Protein 6Y6H (pdb70)

InterPro domains:
  IPR000719 Protein kinase domain [PF00069] (36-293)
  IPR000719 Protein kinase domain [PS50011] (33-293)
  IPR000719 Protein kinase domain [SM00220] (33-293)
  IPR008271 Serine/threonine-protein kinase, active site [PS00108] (154-166)
  IPR011009 Protein kinase-like domain superfamily [SSF56112] (28-321)
  IPR017441 Protein kinase, ATP binding site [PS00107] (39-62)
  IPR042763 Serine/threonine-protein kinase 17B, catalytic domain [cd14198] (24-293)

Foldseek 3Di:
DDDDFAEPVVVVVFKDWDPDDQPDDDQWDWTWIAGPVPRDIWIKTWHFCADPNDRCVVLVVVLVVLLVLCQVPPQAWHFDGWYDDPTTIITTIHDQPAAFCLVLLAPVNLVVADLLNLLQQLLSVLSSLVSCVVVQKAQLQLARNQWGHSHVVPTHHIHGHDSSPIDGFFAWLDPSNLPHDLLLFALCSVVRHGDDSLSVLLNSLQSLLSNQQSDGFQDDPDSVSSNVCRNVVVGDPDCVSCVPPDVLSVVLSVLSSDNDSVSRDHSVVSSVRPSSDDDPPVDDDDDPDHPD

GO terms:
  GO:0005654 nucleoplasm (C, IDA)
  GO:0004674 protein serine/threonine kinase activity (F, IDA)
  GO:0005524 ATP binding (F, IDA)
  GO:0035556 intracellular signal transduction (P, IDA)
  GO:0005634 nucleus (C, IDA)
  GO:0006468 protein phosphorylation (P, IDA)
  GO:2000271 positive regulation of fibroblast apoptotic process (P, IMP)

Organism: Homo sapiens (NCBI:txid9606)

Radius of gyration: 20.38 Å; Cα contacts (8 Å, |Δi|>4): 519; chains: 1; bounding box: 45×52×71 Å

Nearest PDB structures (foldseek):
  7q7e-assembly1_A  TM=9.957E-01  e=4.389E-49  Homo sapiens
  5auw-assembly1_A  TM=8.995E-01  e=6.800E-28  Homo sapiens
  3kk8-assembly1_A  TM=8.230E-01  e=4.158E-23  Caenorhabditis elegans
  3kk9-assembly1_A  TM=8.248E-01  e=2.304E-22  Caenorhabditis elegans
  3kl8-assembly1_A  TM=8.451E-01  e=3.917E-20  Caenorhabditis elegans

Structure (mmCIF, N/CA/C/O backbone):
data_6Y6H
#
_entry.id   6Y6H
#
_cell.length_a   83.599
_cell.length_b   83.599
_cell.length_c   114.609
_cell.angle_alpha   90.000
_cell.angle_beta   90.000
_cell.angle_gamma   90.000
#
_symmetry.space_group_name_H-M   'P 41 2 2'
#
loop_
_entity.id
_entity.type
_entity.pdbx_description
1 polymer 'Serine/threonine-protein kinase 17B'
2 non-polymer '2-[6-(1-benzothiophen-2-yl)thieno[3,2-d]pyrimidin-4-yl]sulfanylethanoic acid'
3 non-polymer 1,2-ETHANEDIOL
4 water water
#
loop_
_atom_site.group_PDB
_atom_site.id
_atom_site.type_symbol
_atom_site.label_atom_id
_atom_site.label_alt_id
_atom_site.label_comp_id
_atom_site.label_asym_id
_atom_site.label_entity_id
_atom_site.label_seq_id
_atom_site.pdbx_PDB_ins_code
_atom_site.Cartn_x
_atom_site.Cartn_y
_atom_site.Cartn_z
_atom_site.occupancy
_atom_site.B_iso_or_equiv
_atom_site.auth_seq_id
_atom_site.auth_comp_id
_atom_site.auth_asym_id
_atom_site.auth_atom_id
_atom_site.pdbx_PDB_model_num
ATOM 1 N N . GLU A 1 16 ? 39.646 -5.258 14.784 1.00 54.62 18 GLU A N 1
ATOM 2 C CA . GLU A 1 16 ? 39.767 -4.722 13.367 1.00 52.40 18 GLU A CA 1
ATOM 3 C C . GLU A 1 16 ? 39.661 -5.901 12.360 1.00 44.51 18 GLU A C 1
ATOM 4 O O . GLU A 1 16 ? 40.436 -6.845 12.469 1.00 45.42 18 GLU A O 1
ATOM 10 N N . ASN A 1 17 ? 38.740 -5.821 11.401 1.00 39.56 19 ASN A N 1
ATOM 11 C CA . ASN A 1 17 ? 38.693 -6.715 10.215 1.00 36.38 19 ASN A CA 1
ATOM 12 C C . ASN A 1 17 ? 39.727 -6.245 9.171 1.00 31.10 19 ASN A C 1
ATOM 13 O O . ASN A 1 17 ? 39.886 -5.033 8.998 1.00 30.44 19 ASN A O 1
ATOM 18 N N . LEU A 1 18 ? 40.340 -7.177 8.461 1.00 29.28 20 LEU A N 1
ATOM 19 C CA . LEU A 1 18 ? 41.285 -6.888 7.347 1.00 28.07 20 LEU A CA 1
ATOM 20 C C . LEU A 1 18 ? 40.487 -6.666 6.030 1.00 28.52 20 LEU A C 1
ATOM 21 O O . LEU A 1 18 ? 39.476 -7.337 5.809 1.00 27.25 20 LEU A O 1
ATOM 26 N N . TYR A 1 19 ? 40.914 -5.699 5.230 1.00 26.04 21 TYR A N 1
ATOM 27 C CA . TYR A 1 19 ? 40.283 -5.300 3.961 1.00 26.12 21 TYR A CA 1
ATOM 28 C C . TYR A 1 19 ? 41.013 -5.973 2.787 1.00 27.71 21 TYR A C 1
ATOM 29 O O . TYR A 1 19 ? 40.350 -6.449 1.846 1.00 25.22 21 TYR A O 1
ATOM 38 N N . PHE A 1 20 ? 42.349 -5.898 2.767 1.00 25.70 22 PHE A N 1
ATOM 39 C CA . PHE A 1 20 ? 43.142 -6.294 1.576 1.00 25.36 22 PHE A CA 1
ATOM 40 C C . PHE A 1 20 ? 43.424 -7.793 1.588 1.00 26.22 22 PHE A C 1
ATOM 41 O O . PHE A 1 20 ? 43.088 -8.465 2.562 1.00 24.53 22 PHE A O 1
ATOM 49 N N . GLN A 1 21 ? 44.010 -8.295 0.505 1.00 28.12 23 GLN A N 1
ATOM 50 C CA . GLN A 1 21 ? 44.295 -9.742 0.324 1.00 30.44 23 GLN A CA 1
ATOM 51 C C . GLN A 1 21 ? 45.093 -10.256 1.516 1.00 27.93 23 GLN A C 1
ATOM 52 O O . GLN A 1 21 ? 45.989 -9.531 2.010 1.00 25.65 23 GLN A O 1
ATOM 58 N N . SER A 1 22 ? 44.844 -11.491 1.903 1.00 26.16 24 SER A N 1
ATOM 59 C CA . SER A 1 22 ? 45.427 -12.135 3.106 1.00 28.17 24 SER A CA 1
ATOM 60 C C . SER A 1 22 ? 46.935 -12.323 2.970 1.00 27.03 24 SER A C 1
ATOM 61 O O . SER A 1 22 ? 47.441 -12.569 1.826 1.00 26.99 24 SER A O 1
ATOM 64 N N . MET A 1 23 ? 47.586 -12.436 4.118 1.00 26.84 25 MET A N 1
ATOM 65 C CA . MET A 1 23 ? 49.025 -12.727 4.256 1.00 29.21 25 MET A CA 1
ATOM 66 C C . MET A 1 23 ? 49.310 -14.127 3.721 1.00 28.96 25 MET A C 1
ATOM 67 O O . MET A 1 23 ? 50.363 -14.315 3.074 1.00 29.14 25 MET A O 1
ATOM 72 N N . GLU A 1 24 ? 48.382 -15.061 3.901 1.00 29.68 26 GLU A N 1
ATOM 73 C CA A GLU A 1 24 ? 48.511 -16.442 3.375 0.50 30.33 26 GLU A CA 1
ATOM 74 C CA B GLU A 1 24 ? 48.527 -16.449 3.358 0.50 31.11 26 GLU A CA 1
ATOM 75 C C . GLU A 1 24 ? 48.661 -16.377 1.837 1.00 29.71 26 GLU A C 1
ATOM 76 O O . GLU A 1 24 ? 49.482 -17.127 1.291 1.00 27.76 26 GLU A O 1
ATOM 87 N N . ASN A 1 25 ? 47.894 -15.502 1.175 1.00 28.10 27 ASN A N 1
ATOM 88 C CA . ASN A 1 25 ? 47.999 -15.322 -0.299 1.00 28.08 27 ASN A CA 1
ATOM 89 C C . ASN A 1 25 ? 49.354 -14.683 -0.624 1.00 26.54 27 ASN A C 1
ATOM 90 O O . ASN A 1 25 ? 50.064 -15.185 -1.583 1.00 27.44 27 ASN A O 1
ATOM 95 N N . PHE A 1 26 ? 49.779 -13.676 0.145 1.00 26.37 28 PHE A N 1
ATOM 96 C CA . PHE A 1 26 ? 51.096 -13.030 -0.076 1.00 26.30 28 PHE A CA 1
ATOM 97 C C . PHE A 1 26 ? 52.181 -14.124 -0.162 1.00 25.56 28 PHE A C 1
ATOM 98 O O . PHE A 1 26 ? 52.906 -14.196 -1.163 1.00 24.40 28 PHE A O 1
ATOM 106 N N . ASN A 1 27 ? 52.253 -14.969 0.850 1.00 26.82 29 ASN A N 1
ATOM 107 C CA . ASN A 1 27 ? 53.321 -15.978 1.010 1.00 28.52 29 ASN A CA 1
ATOM 108 C C . ASN A 1 27 ? 53.133 -17.120 -0.017 1.00 30.93 29 ASN A C 1
ATOM 109 O O . ASN A 1 27 ? 54.158 -17.732 -0.414 1.00 30.78 29 ASN A O 1
ATOM 114 N N . ASN A 1 28 ? 51.919 -17.334 -0.532 1.00 32.82 30 ASN A N 1
ATOM 115 C CA . ASN A 1 28 ? 51.690 -18.339 -1.610 1.00 34.20 30 ASN A CA 1
ATOM 116 C C . ASN A 1 28 ? 52.255 -17.820 -2.942 1.00 33.24 30 ASN A C 1
ATOM 117 O O . ASN A 1 28 ? 52.776 -18.650 -3.722 1.00 33.19 30 ASN A O 1
ATOM 122 N N . PHE A 1 29 ? 52.194 -16.507 -3.186 1.00 29.68 31 PHE A N 1
ATOM 123 C CA . PHE A 1 29 ? 52.401 -15.898 -4.517 1.00 29.75 31 PHE A CA 1
ATOM 124 C C . PHE A 1 29 ? 53.800 -15.289 -4.647 1.00 28.81 31 PHE A C 1
ATOM 125 O O . PHE A 1 29 ? 54.272 -15.141 -5.772 1.00 26.70 31 PHE A O 1
ATOM 133 N N . TYR A 1 30 ? 54.414 -14.899 -3.539 1.00 26.11 32 TYR A N 1
ATOM 134 C CA . TYR A 1 30 ? 55.687 -14.145 -3.535 1.00 25.70 32 TYR A CA 1
ATOM 135 C C . TYR A 1 30 ? 56.667 -14.794 -2.565 1.00 25.97 32 TYR A C 1
ATOM 136 O O . TYR A 1 30 ? 56.249 -15.376 -1.544 1.00 27.83 32 TYR A O 1
ATOM 145 N N . ILE A 1 31 ? 57.952 -14.642 -2.852 1.00 27.12 33 ILE A N 1
ATOM 146 C CA . ILE A 1 31 ? 59.040 -14.911 -1.877 1.00 26.98 33 ILE A CA 1
ATOM 147 C C . ILE A 1 31 ? 59.865 -13.629 -1.724 1.00 25.67 33 ILE A C 1
ATOM 148 O O . ILE A 1 31 ? 60.279 -13.046 -2.744 1.00 24.67 33 ILE A O 1
ATOM 153 N N . LEU A 1 32 ? 60.079 -13.207 -0.494 1.00 23.76 34 LEU A N 1
ATOM 154 C CA . LEU A 1 32 ? 61.013 -12.116 -0.169 1.00 24.81 34 LEU A CA 1
ATOM 155 C C . LEU A 1 32 ? 62.425 -12.587 -0.461 1.00 25.65 34 LEU A C 1
ATOM 156 O O . LEU A 1 32 ? 62.717 -13.773 -0.227 1.00 27.15 34 LEU A O 1
ATOM 161 N N . THR A 1 33 ? 63.275 -11.681 -0.913 1.00 25.95 35 THR A N 1
ATOM 162 C CA . THR A 1 33 ? 64.704 -11.924 -1.099 1.00 26.54 35 THR A CA 1
ATOM 163 C C . THR A 1 33 ? 65.461 -11.294 0.051 1.00 27.65 35 THR A C 1
ATOM 164 O O . THR A 1 33 ? 64.891 -10.505 0.774 1.00 25.45 35 THR A O 1
ATOM 168 N N . SER A 1 34 ? 66.728 -11.626 0.166 1.00 30.34 36 SER A N 1
ATOM 169 C CA . SER A 1 34 ? 67.660 -11.110 1.183 1.00 32.81 36 SER A CA 1
ATOM 170 C C . SER A 1 34 ? 68.054 -9.639 0.921 1.00 33.31 36 SER A C 1
ATOM 171 O O . SER A 1 34 ? 68.782 -9.098 1.729 1.00 34.58 36 SER A O 1
ATOM 174 N N A LYS A 1 35 ? 67.502 -9.005 -0.115 0.60 32.77 37 LYS A N 1
ATOM 175 N N B LYS A 1 35 ? 67.731 -9.081 -0.254 0.40 31.90 37 LYS A N 1
ATOM 176 C CA A LYS A 1 35 ? 67.760 -7.574 -0.414 0.60 33.10 37 LYS A CA 1
ATOM 177 C CA B LYS A 1 35 ? 68.428 -7.878 -0.807 0.40 30.73 37 LYS A CA 1
ATOM 178 C C A LYS A 1 35 ? 66.693 -6.734 0.311 0.60 31.94 37 LYS A C 1
ATOM 179 C C B LYS A 1 35 ? 68.134 -6.654 0.077 0.40 29.65 37 LYS A C 1
ATOM 180 O O A LYS A 1 35 ? 65.490 -6.785 -0.105 0.60 31.83 37 LYS A O 1
ATOM 181 O O B LYS A 1 35 ? 66.963 -6.457 0.469 0.40 27.15 37 LYS A O 1
ATOM 192 N N A GLU A 1 36 ? 67.076 -6.152 1.453 0.60 31.05 38 GLU A N 1
ATOM 193 N N B GLU A 1 36 ? 69.153 -5.834 0.336 0.40 29.70 38 GLU A N 1
ATOM 194 C CA A GLU A 1 36 ? 66.306 -5.096 2.162 0.60 31.96 38 GLU A CA 1
ATOM 195 C CA B GLU A 1 36 ? 69.060 -4.674 1.257 0.40 30.07 38 GLU A CA 1
ATOM 196 C C A GLU A 1 36 ? 66.595 -3.772 1.461 0.60 30.27 38 GLU A C 1
ATOM 197 C C B GLU A 1 36 ? 68.871 -3.397 0.430 0.40 30.26 38 GLU A C 1
ATOM 198 O O A GLU A 1 36 ? 67.790 -3.471 1.227 0.60 29.82 38 GLU A O 1
ATOM 199 O O B GLU A 1 36 ? 69.739 -3.083 -0.419 0.40 30.24 38 GLU A O 1
ATOM 210 N N A LEU A 1 37 ? 65.566 -3.140 0.948 0.60 28.12 39 LEU A N 1
ATOM 211 N N B LEU A 1 37 ? 67.719 -2.754 0.612 0.40 29.90 39 LEU A N 1
ATOM 212 C CA A LEU A 1 37 ? 65.691 -1.959 0.060 0.60 27.92 39 LEU A CA 1
ATOM 213 C CA B LEU A 1 37 ? 67.244 -1.624 -0.222 0.40 29.95 39 LEU A CA 1
ATOM 214 C C A LEU A 1 37 ? 65.664 -0.666 0.884 0.60 29.27 39 LEU A C 1
ATOM 215 C C B LEU A 1 37 ? 67.581 -0.286 0.451 0.40 29.88 39 LEU A C 1
ATOM 216 O O A LEU A 1 37 ? 66.301 0.326 0.436 0.60 31.36 39 LEU A O 1
ATOM 217 O O B LEU A 1 37 ? 67.530 0.725 -0.243 0.40 30.26 39 LEU A O 1
ATOM 226 N N A GLY A 1 38 ? 64.975 -0.659 2.029 0.60 27.57 40 GLY A N 1
ATOM 227 N N B GLY A 1 38 ? 67.921 -0.296 1.743 0.40 29.28 40 GLY A N 1
ATOM 228 C CA A GLY A 1 38 ? 64.720 0.571 2.806 0.60 28.07 40 GLY A CA 1
ATOM 229 C CA B GLY A 1 38 ? 68.453 0.876 2.469 0.40 30.89 40 GLY A CA 1
ATOM 230 C C A GLY A 1 38 ? 64.072 0.273 4.149 0.60 27.91 40 GLY A C 1
ATOM 231 C C B GLY A 1 38 ? 67.397 1.954 2.716 0.40 31.39 40 GLY A C 1
ATOM 232 O O A GLY A 1 38 ? 63.384 -0.736 4.273 0.60 24.33 40 GLY A O 1
ATOM 233 O O B GLY A 1 38 ? 67.772 3.132 2.805 0.40 33.48 40 GLY A O 1
ATOM 234 N N A ARG A 1 39 ? 64.326 1.113 5.137 0.60 29.53 41 ARG A N 1
ATOM 235 N N B ARG A 1 39 ? 66.127 1.573 2.867 0.40 31.54 41 ARG A N 1
ATOM 236 C CA A ARG A 1 39 ? 63.740 0.974 6.494 0.60 30.53 41 ARG A CA 1
ATOM 237 C CA B ARG A 1 39 ? 65.024 2.506 3.237 0.40 31.83 41 ARG A CA 1
ATOM 238 C C A ARG A 1 39 ? 63.593 2.361 7.100 0.60 31.19 41 ARG A C 1
ATOM 239 C C B ARG A 1 39 ? 64.831 2.486 4.767 0.40 34.15 41 ARG A C 1
ATOM 240 O O A ARG A 1 39 ? 64.609 3.042 7.189 0.60 32.13 41 ARG A O 1
ATOM 241 O O B ARG A 1 39 ? 65.618 1.804 5.457 0.40 34.67 41 ARG A O 1
ATOM 256 N N A GLY A 1 40 ? 62.356 2.769 7.420 0.60 31.87 42 GLY A N 1
ATOM 257 N N B GLY A 1 40 ? 63.828 3.208 5.274 0.40 35.21 42 GLY A N 1
ATOM 258 C CA A GLY A 1 40 ? 62.045 3.938 8.277 0.60 32.00 42 GLY A CA 1
ATOM 259 C CA B GLY A 1 40 ? 63.639 3.477 6.721 0.40 38.71 42 GLY A CA 1
ATOM 260 C C A GLY A 1 40 ? 61.446 3.485 9.581 0.60 33.21 42 GLY A C 1
ATOM 261 C C B GLY A 1 40 ? 63.331 2.216 7.532 0.40 40.74 42 GLY A C 1
ATOM 262 O O A GLY A 1 40 ? 61.383 2.279 9.795 0.60 31.66 42 GLY A O 1
ATOM 263 O O B GLY A 1 40 ? 63.293 1.123 6.927 0.40 41.84 42 GLY A O 1
ATOM 264 N N A LYS A 1 41 ? 60.960 4.410 10.405 0.60 39.06 43 LYS A N 1
ATOM 265 N N B LYS A 1 41 ? 63.078 2.376 8.850 0.40 42.41 43 LYS A N 1
ATOM 266 C CA A LYS A 1 41 ? 60.417 4.099 11.758 0.60 40.92 43 LYS A CA 1
ATOM 267 C CA B LYS A 1 41 ? 62.955 1.271 9.860 0.40 43.53 43 LYS A CA 1
ATOM 268 C C A LYS A 1 41 ? 59.161 3.195 11.646 0.60 41.35 43 LYS A C 1
ATOM 269 C C B LYS A 1 41 ? 61.473 0.932 10.125 0.40 42.32 43 LYS A C 1
ATOM 270 O O A LYS A 1 41 ? 58.977 2.315 12.560 0.60 43.91 43 LYS A O 1
ATOM 271 O O B LYS A 1 41 ? 61.181 -0.177 10.677 0.40 35.09 43 LYS A O 1
ATOM 282 N N A PHE A 1 42 ? 58.317 3.378 10.611 0.60 36.46 44 PHE A N 1
ATOM 283 N N B PHE A 1 42 ? 60.579 1.872 9.829 0.40 42.45 44 PHE A N 1
ATOM 284 C CA A PHE A 1 42 ? 56.960 2.754 10.517 0.60 33.77 44 PHE A CA 1
ATOM 285 C CA B PHE A 1 42 ? 59.186 1.880 10.333 0.40 44.71 44 PHE A CA 1
ATOM 286 C C A PHE A 1 42 ? 56.748 2.099 9.137 0.60 31.57 44 PHE A C 1
ATOM 287 C C B PHE A 1 42 ? 58.220 1.633 9.171 0.40 41.83 44 PHE A C 1
ATOM 288 O O A PHE A 1 42 ? 55.588 1.743 8.785 0.60 25.24 44 PHE A O 1
ATOM 289 O O B PHE A 1 42 ? 57.089 1.159 9.414 0.40 42.88 44 PHE A O 1
ATOM 304 N N A ALA A 1 43 ? 57.843 1.848 8.418 0.60 31.25 45 ALA A N 1
ATOM 305 N N B ALA A 1 43 ? 58.692 1.844 7.942 0.40 38.71 45 ALA A N 1
ATOM 306 C CA A ALA A 1 43 ? 57.836 1.273 7.053 0.60 28.76 45 ALA A CA 1
ATOM 307 C CA B ALA A 1 43 ? 58.098 1.278 6.709 0.40 35.75 45 ALA A CA 1
ATOM 308 C C A ALA A 1 43 ? 59.155 0.544 6.787 0.60 28.05 45 ALA A C 1
ATOM 309 C C B ALA A 1 43 ? 59.183 0.524 5.932 0.40 34.06 45 ALA A C 1
ATOM 310 O O A ALA A 1 43 ? 60.224 1.079 7.159 0.60 29.82 45 ALA A O 1
ATOM 311 O O B ALA A 1 43 ? 59.877 1.152 5.092 0.40 32.01 45 ALA A O 1
ATOM 314 N N A VAL A 1 44 ? 59.092 -0.562 6.049 0.60 26.25 46 VAL A N 1
ATOM 315 N N B VAL A 1 44 ? 59.344 -0.761 6.242 0.40 30.60 46 VAL A N 1
ATOM 316 C CA A VAL A 1 44 ? 60.279 -1.287 5.529 0.60 25.50 46 VAL A CA 1
ATOM 317 C CA B VAL A 1 44 ? 60.307 -1.676 5.579 0.40 29.25 46 VAL A CA 1
ATOM 318 C C A VAL A 1 44 ? 59.996 -1.711 4.093 0.60 24.13 46 VAL A C 1
ATOM 319 C C B VAL A 1 44 ? 59.975 -1.720 4.089 0.40 26.53 46 VAL A C 1
ATOM 320 O O A VAL A 1 44 ? 58.922 -2.232 3.827 0.60 21.24 46 VAL A O 1
ATOM 321 O O B VAL A 1 44 ? 58.801 -1.950 3.756 0.40 24.66 46 VAL A O 1
ATOM 328 N N . VAL A 1 45 ? 60.978 -1.573 3.222 1.00 25.24 47 VAL A N 1
ATOM 329 C CA . VAL A 1 45 ? 60.844 -2.005 1.811 1.00 24.33 47 VAL A CA 1
ATOM 330 C C . VAL A 1 45 ? 61.794 -3.160 1.560 1.00 23.30 47 VAL A C 1
ATOM 331 O O . VAL A 1 45 ? 62.996 -3.004 1.838 1.00 25.23 47 VAL A O 1
ATOM 335 N N . ARG A 1 46 ? 61.262 -4.255 1.039 1.00 23.60 48 ARG A N 1
ATOM 336 C CA . ARG A 1 46 ? 62.043 -5.481 0.761 1.00 27.58 48 ARG A CA 1
ATOM 337 C C . ARG A 1 46 ? 61.765 -5.930 -0.676 1.00 26.30 48 ARG A C 1
ATOM 338 O O . ARG A 1 46 ? 60.653 -5.724 -1.164 1.00 29.17 48 ARG A O 1
ATOM 346 N N . GLN A 1 47 ? 62.782 -6.396 -1.371 1.00 25.22 49 GLN A N 1
ATOM 347 C CA . GLN A 1 47 ? 62.628 -6.973 -2.725 1.00 25.44 49 GLN A CA 1
ATOM 348 C C . GLN A 1 47 ? 61.835 -8.268 -2.591 1.00 25.24 49 GLN A C 1
ATOM 349 O O . GLN A 1 47 ? 62.090 -9.029 -1.638 1.00 23.99 49 GLN A O 1
ATOM 355 N N . CYS A 1 48 ? 60.867 -8.498 -3.466 1.00 24.78 50 CYS A N 1
ATOM 356 C CA . CYS A 1 48 ? 60.223 -9.831 -3.590 1.00 26.04 50 CYS A CA 1
ATOM 357 C C . CYS A 1 48 ? 60.184 -10.291 -5.045 1.00 26.86 50 CYS A C 1
ATOM 358 O O . CYS A 1 48 ? 60.432 -9.493 -5.939 1.00 28.34 50 CYS A O 1
ATOM 361 N N . ILE A 1 49 ? 59.873 -11.549 -5.243 1.00 26.47 51 ILE A N 1
ATOM 362 C CA . ILE A 1 49 ? 59.796 -12.208 -6.573 1.00 28.71 51 ILE A CA 1
ATOM 363 C C . ILE A 1 49 ? 58.464 -12.940 -6.667 1.00 26.49 51 ILE A C 1
ATOM 364 O O . ILE A 1 49 ? 58.096 -13.634 -5.706 1.00 26.53 51 ILE A O 1
ATOM 369 N N . SER A 1 50 ? 57.749 -12.791 -7.770 1.00 28.65 52 SER A N 1
ATOM 370 C CA . SER A 1 50 ? 56.556 -13.614 -8.059 1.00 29.73 52 SER A CA 1
ATOM 371 C C . SER A 1 50 ? 57.016 -15.050 -8.242 1.00 29.31 52 SER A C 1
ATOM 372 O O . SER A 1 50 ? 57.874 -15.277 -9.106 1.00 29.31 52 SER A O 1
ATOM 375 N N . LYS A 1 51 ? 56.441 -15.971 -7.501 1.00 30.03 53 LYS A N 1
ATOM 376 C CA . LYS A 1 51 ? 56.775 -17.416 -7.597 1.00 32.52 53 LYS A CA 1
ATOM 377 C C . LYS A 1 51 ? 56.365 -17.938 -8.972 1.00 33.00 53 LYS A C 1
ATOM 378 O O . LYS A 1 51 ? 56.978 -18.885 -9.433 1.00 36.60 53 LYS A O 1
ATOM 384 N N . SER A 1 52 ? 55.348 -17.346 -9.571 1.00 34.50 54 SER A N 1
ATOM 385 C CA . SER A 1 52 ? 54.751 -17.796 -10.849 1.00 36.74 54 SER A CA 1
ATOM 386 C C . SER A 1 52 ? 55.525 -17.233 -12.057 1.00 37.25 54 SER A C 1
ATOM 387 O O . SER A 1 52 ? 55.765 -18.005 -12.973 1.00 39.39 54 SER A O 1
ATOM 390 N N . THR A 1 53 ? 55.935 -15.957 -12.058 1.00 35.39 55 THR A N 1
ATOM 391 C CA . THR A 1 53 ? 56.528 -15.302 -13.266 1.00 35.80 55 THR A CA 1
ATOM 392 C C . THR A 1 53 ? 58.027 -15.050 -13.080 1.00 35.80 55 THR A C 1
ATOM 393 O O . THR A 1 53 ? 58.696 -14.813 -14.098 1.00 39.00 55 THR A O 1
ATOM 397 N N . GLY A 1 54 ? 58.526 -14.989 -11.845 1.00 32.95 56 GLY A N 1
ATOM 398 C CA . GLY A 1 54 ? 59.925 -14.587 -11.574 1.00 32.17 56 GLY A CA 1
ATOM 399 C C . GLY A 1 54 ? 60.152 -13.084 -11.704 1.00 32.07 56 GLY A C 1
ATOM 400 O O . GLY A 1 54 ? 61.287 -12.633 -11.492 1.00 32.03 56 GLY A O 1
ATOM 401 N N . GLN A 1 55 ? 59.098 -12.296 -11.883 1.00 32.16 57 GLN A N 1
ATOM 402 C CA . GLN A 1 55 ? 59.220 -10.827 -11.929 1.00 31.79 57 GLN A CA 1
ATOM 403 C C . GLN A 1 55 ? 59.533 -10.280 -10.517 1.00 30.73 57 GLN A C 1
ATOM 404 O O . GLN A 1 55 ? 58.887 -10.705 -9.543 1.00 28.40 57 GLN A O 1
ATOM 410 N N . GLU A 1 56 ? 60.481 -9.362 -10.428 1.00 29.11 58 GLU A N 1
ATOM 411 C CA . GLU A 1 56 ? 60.861 -8.669 -9.171 1.00 29.72 58 GLU A CA 1
ATOM 412 C C . GLU A 1 56 ? 59.902 -7.507 -8.910 1.00 27.25 58 GLU A C 1
ATOM 413 O O . GLU A 1 56 ? 59.529 -6.786 -9.873 1.00 28.46 58 GLU A O 1
ATOM 419 N N . TYR A 1 57 ? 59.577 -7.304 -7.652 1.00 26.17 59 TYR A N 1
ATOM 420 C CA . TYR A 1 57 ? 58.762 -6.189 -7.119 1.00 24.54 59 TYR A CA 1
ATOM 421 C C . TYR A 1 57 ? 59.423 -5.642 -5.847 1.00 23.62 59 TYR A C 1
ATOM 422 O O . TYR A 1 57 ? 60.291 -6.319 -5.260 1.00 22.60 59 TYR A O 1
ATOM 431 N N . ALA A 1 58 ? 58.975 -4.476 -5.398 1.00 23.30 60 ALA A N 1
ATOM 432 C CA . ALA A 1 58 ? 59.298 -3.903 -4.076 1.00 24.48 60 ALA A CA 1
ATOM 433 C C . ALA A 1 58 ? 58.074 -4.078 -3.180 1.00 25.33 60 ALA A C 1
ATOM 434 O O . ALA A 1 58 ? 57.000 -3.658 -3.589 1.00 29.78 60 ALA A O 1
ATOM 436 N N . ALA A 1 59 ? 58.203 -4.776 -2.058 1.00 23.98 61 ALA A N 1
ATOM 437 C CA . ALA A 1 59 ? 57.120 -4.896 -1.070 1.00 22.74 61 ALA A CA 1
ATOM 438 C C . ALA A 1 59 ? 57.330 -3.881 0.048 1.00 22.80 61 ALA A C 1
ATOM 439 O O . ALA A 1 59 ? 58.370 -3.949 0.759 1.00 21.15 61 ALA A O 1
ATOM 441 N N . LYS A 1 60 ? 56.406 -2.941 0.197 1.00 22.91 62 LYS A N 1
ATOM 442 C CA . LYS A 1 60 ? 56.497 -1.912 1.259 1.00 24.57 62 LYS A CA 1
ATOM 443 C C . LYS A 1 60 ? 55.513 -2.260 2.363 1.00 23.35 62 LYS A C 1
ATOM 444 O O . LYS A 1 60 ? 54.311 -2.295 2.093 1.00 23.83 62 LYS A O 1
ATOM 450 N N . PHE A 1 61 ? 56.040 -2.478 3.565 1.00 23.18 63 PHE A N 1
ATOM 451 C CA . PHE A 1 61 ? 55.294 -2.895 4.751 1.00 23.92 63 PHE A CA 1
ATOM 452 C C . PHE A 1 61 ? 54.991 -1.650 5.583 1.00 23.60 63 PHE A C 1
ATOM 453 O O . PHE A 1 61 ? 55.904 -1.149 6.215 1.00 26.66 63 PHE A O 1
ATOM 461 N N . LEU A 1 62 ? 53.741 -1.193 5.601 1.00 23.22 64 LEU A N 1
ATOM 462 C CA . LEU A 1 62 ? 53.338 0.017 6.368 1.00 24.33 64 LEU A CA 1
ATOM 463 C C . LEU A 1 62 ? 52.627 -0.418 7.645 1.00 24.73 64 LEU A C 1
ATOM 464 O O . LEU A 1 62 ? 51.627 -1.163 7.556 1.00 26.09 64 LEU A O 1
ATOM 469 N N . LYS A 1 63 ? 53.124 0.008 8.794 1.00 23.70 65 LYS A N 1
ATOM 470 C CA . LYS A 1 63 ? 52.483 -0.251 10.086 1.00 23.93 65 LYS A CA 1
ATOM 471 C C . LYS A 1 63 ? 51.207 0.578 10.136 1.00 25.66 65 LYS A C 1
ATOM 472 O O . LYS A 1 63 ? 51.271 1.762 9.807 1.00 24.69 65 LYS A O 1
ATOM 478 N N . LYS A 1 64 ? 50.091 -0.051 10.499 1.00 25.78 66 LYS A N 1
ATOM 479 C CA . LYS A 1 64 ? 48.777 0.617 10.641 1.00 26.91 66 LYS A CA 1
ATOM 480 C C . LYS A 1 64 ? 48.722 1.454 11.934 1.00 30.29 66 LYS A C 1
ATOM 481 O O . LYS A 1 64 ? 47.914 2.364 11.985 1.00 32.81 66 LYS A O 1
ATOM 487 N N . ARG A 1 65 ? 49.536 1.147 12.940 1.00 30.81 67 ARG A N 1
ATOM 488 C CA . ARG A 1 65 ? 49.591 1.921 14.224 1.00 35.53 67 ARG A CA 1
ATOM 489 C C . ARG A 1 65 ? 50.944 2.631 14.315 1.00 36.36 67 ARG A C 1
ATOM 490 O O . ARG A 1 65 ? 51.979 1.950 14.129 1.00 33.07 67 ARG A O 1
ATOM 498 N N . ARG A 1 66 ? 50.935 3.958 14.387 1.00 37.19 68 ARG A N 1
ATOM 499 C CA . ARG A 1 66 ? 52.160 4.797 14.460 1.00 41.01 68 ARG A CA 1
ATOM 500 C C . ARG A 1 66 ? 51.989 5.878 15.530 1.00 43.06 68 ARG A C 1
ATOM 501 O O . ARG A 1 66 ? 50.921 6.552 15.523 1.00 37.63 68 ARG A O 1
ATOM 509 N N . ARG A 1 67 ? 53.002 6.031 16.414 1.00 41.27 69 ARG A N 1
ATOM 510 C CA . ARG A 1 67 ? 53.096 7.130 17.416 1.00 41.41 69 ARG A CA 1
ATOM 511 C C . ARG A 1 67 ? 51.828 7.132 18.239 1.00 40.31 69 ARG A C 1
ATOM 512 O O . ARG A 1 67 ? 51.314 8.192 18.478 1.00 41.86 69 ARG A O 1
ATOM 520 N N . GLY A 1 68 ? 51.286 5.954 18.509 1.00 40.10 70 GLY A N 1
ATOM 521 C CA . GLY A 1 68 ? 50.042 5.780 19.262 1.00 42.05 70 GLY A CA 1
ATOM 522 C C . GLY A 1 68 ? 48.814 6.178 18.460 1.00 48.23 70 GLY A C 1
ATOM 523 O O . GLY A 1 68 ? 47.768 6.267 19.078 1.00 52.25 70 GLY A O 1
ATOM 524 N N . GLN A 1 69 ? 48.915 6.317 17.116 1.00 46.86 71 GLN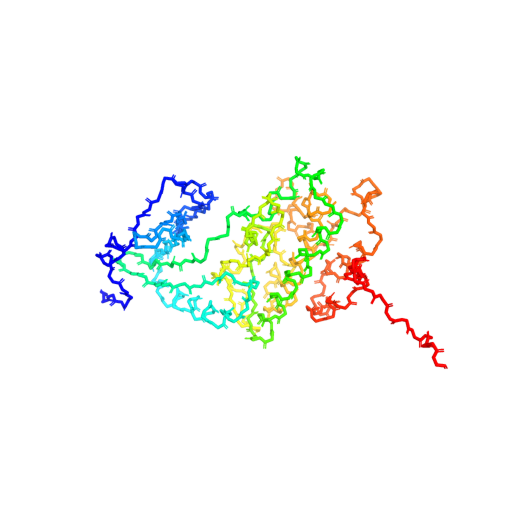 A N 1
ATOM 525 C CA . GLN A 1 69 ? 47.792 6.795 16.239 1.00 50.40 71 GLN A CA 1
ATOM 526 C C . GLN A 1 69 ? 47.394 5.672 15.249 1.00 48.50 71 GLN A C 1
ATOM 527 O O . GLN A 1 69 ? 48.298 4.957 14.744 1.00 40.22 71 GLN A O 1
ATOM 533 N N . ASP A 1 70 ? 46.093 5.483 15.016 1.00 47.59 72 ASP A N 1
ATOM 534 C CA . ASP A 1 70 ? 45.562 4.502 14.029 1.00 46.28 72 ASP A CA 1
ATOM 535 C C . ASP A 1 70 ? 45.655 5.128 12.637 1.00 44.24 72 ASP A C 1
ATOM 536 O O . ASP A 1 70 ? 45.063 6.198 12.427 1.00 44.06 72 ASP A O 1
ATOM 541 N N . CYS A 1 71 ? 46.467 4.553 11.751 1.00 36.07 73 CYS A N 1
ATOM 542 C CA . CYS A 1 71 ? 46.875 5.207 10.495 1.00 34.16 73 CYS A CA 1
ATOM 543 C C . CYS A 1 71 ? 46.264 4.504 9.267 1.00 29.80 73 CYS A C 1
ATOM 544 O O . CYS A 1 71 ? 46.618 4.913 8.137 1.00 27.54 73 CYS A O 1
ATOM 547 N N . ARG A 1 72 ? 45.335 3.565 9.433 1.00 27.60 74 ARG A N 1
ATOM 548 C CA . ARG A 1 72 ? 44.806 2.820 8.255 1.00 27.12 74 ARG A CA 1
ATOM 549 C C . ARG A 1 72 ? 44.101 3.796 7.274 1.00 28.28 74 ARG A C 1
ATOM 550 O O . ARG A 1 72 ? 44.313 3.671 6.054 1.00 26.86 74 ARG A O 1
ATOM 558 N N . ALA A 1 73 ? 43.363 4.790 7.767 1.00 28.04 75 ALA A N 1
ATOM 559 C CA . ALA A 1 73 ? 42.727 5.810 6.901 1.00 29.13 75 ALA A CA 1
ATOM 560 C C . ALA A 1 73 ? 43.789 6.507 6.035 1.00 29.70 75 ALA A C 1
ATOM 561 O O . ALA A 1 73 ? 43.552 6.627 4.808 1.00 27.69 75 ALA A O 1
ATOM 563 N N . GLU A 1 74 ? 44.899 6.997 6.646 1.00 30.02 76 GLU A N 1
ATOM 564 C CA . GLU A 1 74 ? 46.008 7.685 5.929 1.00 30.88 76 GLU A CA 1
ATOM 565 C C . GLU A 1 74 ? 46.621 6.747 4.903 1.00 27.20 76 GLU A C 1
ATOM 566 O O . GLU A 1 74 ? 46.959 7.210 3.845 1.00 25.83 76 GLU A O 1
ATOM 572 N N . ILE A 1 75 ? 46.822 5.485 5.234 1.00 25.10 77 ILE A N 1
ATOM 573 C CA . ILE A 1 75 ? 47.387 4.512 4.254 1.00 25.59 77 ILE A CA 1
ATOM 574 C C . ILE A 1 75 ? 46.389 4.360 3.074 1.00 25.49 77 ILE A C 1
ATOM 575 O O . ILE A 1 75 ? 46.844 4.335 1.922 1.00 23.81 77 ILE A O 1
ATOM 580 N N . LEU A 1 76 ? 45.082 4.255 3.351 1.00 26.79 78 LEU A N 1
ATOM 581 C CA . LEU A 1 76 ? 44.023 4.190 2.287 1.00 27.76 78 LEU A CA 1
ATOM 582 C C . LEU A 1 76 ? 44.104 5.413 1.387 1.00 27.69 78 LEU A C 1
ATOM 583 O O . LEU A 1 76 ? 44.093 5.224 0.166 1.00 26.64 78 LEU A O 1
ATOM 588 N N . HIS A 1 77 ? 44.343 6.604 1.941 1.00 29.00 79 HIS A N 1
ATOM 589 C CA A HIS A 1 77 ? 44.458 7.852 1.138 0.50 29.45 79 HIS A CA 1
ATOM 590 C CA B HIS A 1 77 ? 44.463 7.863 1.143 0.50 29.92 79 HIS A CA 1
ATOM 591 C C . HIS A 1 77 ? 45.711 7.780 0.259 1.00 28.97 79 HIS A C 1
ATOM 592 O O . HIS A 1 77 ? 45.645 8.170 -0.872 1.00 29.12 79 HIS A O 1
ATOM 605 N N . GLU A 1 78 ? 46.797 7.250 0.782 1.00 29.48 80 GLU A N 1
ATOM 606 C CA . GLU A 1 78 ? 48.048 7.102 0.023 1.00 29.38 80 GLU A CA 1
ATOM 607 C C . GLU A 1 78 ? 47.835 6.122 -1.141 1.00 26.30 80 GLU A C 1
ATOM 608 O O . GLU A 1 78 ? 48.302 6.401 -2.219 1.00 25.12 80 GLU A O 1
ATOM 614 N N . ILE A 1 79 ? 47.187 4.979 -0.913 1.00 23.66 81 ILE A N 1
ATOM 615 C CA . ILE A 1 79 ? 46.861 4.017 -2.001 1.00 22.79 81 ILE A CA 1
ATOM 616 C C . ILE A 1 79 ? 45.976 4.701 -3.060 1.00 23.02 81 ILE A C 1
ATOM 617 O O . ILE A 1 79 ? 46.199 4.473 -4.225 1.00 24.12 81 ILE A O 1
ATOM 622 N N . ALA A 1 80 ? 45.017 5.523 -2.645 1.00 23.56 82 ALA A N 1
ATOM 623 C CA . ALA A 1 80 ? 44.130 6.271 -3.545 1.00 25.42 82 ALA A CA 1
ATOM 624 C C . ALA A 1 80 ? 44.950 7.193 -4.440 1.00 26.78 82 ALA A C 1
ATOM 625 O O . ALA A 1 80 ? 44.705 7.202 -5.654 1.00 26.60 82 ALA A O 1
ATOM 627 N N . VAL A 1 81 ? 45.985 7.835 -3.909 1.00 28.11 83 VAL A N 1
ATOM 628 C CA . VAL A 1 81 ? 46.857 8.734 -4.722 1.00 27.27 83 VAL A CA 1
ATOM 629 C C . VAL A 1 81 ? 47.684 7.906 -5.710 1.00 27.73 83 VAL A C 1
ATOM 630 O O . VAL A 1 81 ? 47.703 8.245 -6.891 1.00 27.63 83 VAL A O 1
ATOM 634 N N . LEU A 1 82 ? 48.314 6.816 -5.280 1.00 27.25 84 LEU A N 1
ATOM 635 C CA . LEU A 1 82 ? 49.058 5.942 -6.200 1.00 27.90 84 LEU A CA 1
ATOM 636 C C . LEU A 1 82 ? 48.136 5.437 -7.295 1.00 28.66 84 LEU A C 1
ATOM 637 O O . LEU A 1 82 ? 48.606 5.230 -8.437 1.00 25.99 84 LEU A O 1
ATOM 642 N N . GLU A 1 83 ? 46.932 5.032 -6.929 1.00 28.95 85 GLU A N 1
ATOM 643 C CA . GLU A 1 83 ? 45.986 4.489 -7.918 1.00 30.22 85 GLU A CA 1
ATOM 644 C C . GLU A 1 83 ? 45.674 5.570 -8.972 1.00 28.68 85 GLU A C 1
ATOM 645 O O . GLU A 1 83 ? 45.594 5.229 -10.130 1.00 28.10 85 GLU A O 1
ATOM 651 N N . LEU A 1 84 ? 45.527 6.819 -8.587 1.00 28.91 86 LEU A N 1
ATOM 652 C CA . LEU A 1 84 ? 45.200 7.910 -9.549 1.00 32.26 86 LEU A CA 1
ATOM 653 C C . LEU A 1 84 ? 46.392 8.108 -10.524 1.00 36.59 86 LEU A C 1
ATOM 654 O O . LEU A 1 84 ? 46.142 8.385 -11.705 1.00 42.08 86 LEU A O 1
ATOM 659 N N . ALA A 1 85 ? 47.630 7.963 -10.051 1.00 37.11 87 ALA A N 1
ATOM 660 C CA . ALA A 1 85 ? 48.847 8.311 -10.823 1.00 43.41 87 ALA A CA 1
ATOM 661 C C . ALA A 1 85 ? 49.342 7.121 -11.668 1.00 46.87 87 ALA A C 1
ATOM 662 O O . ALA A 1 85 ? 50.412 7.236 -12.247 1.00 48.48 87 ALA A O 1
ATOM 664 N N . LYS A 1 86 ? 48.566 6.054 -11.816 1.00 48.49 88 LYS A N 1
ATOM 665 C CA . LYS A 1 86 ? 49.125 4.793 -12.359 1.00 49.84 88 LYS A CA 1
ATOM 666 C C . LYS A 1 86 ? 49.135 4.845 -13.875 1.00 44.14 88 LYS A C 1
ATOM 667 O O . LYS A 1 86 ? 49.882 4.052 -14.456 1.00 44.25 88 LYS A O 1
ATOM 673 N N . SER A 1 87 ? 48.434 5.800 -14.482 1.00 39.00 89 SER A N 1
ATOM 674 C CA . SER A 1 87 ? 48.586 6.098 -15.918 1.00 39.85 89 SER A CA 1
ATOM 675 C C . SER A 1 87 ? 49.898 6.862 -16.157 1.00 33.73 89 SER A C 1
ATOM 676 O O . SER A 1 87 ? 50.297 6.950 -17.299 1.00 37.47 89 SER A O 1
ATOM 679 N N . CYS A 1 88 ? 50.524 7.433 -15.125 1.00 30.66 90 CYS A N 1
ATOM 680 C CA . CYS A 1 88 ? 51.764 8.236 -15.286 1.00 30.18 90 CYS A CA 1
ATOM 681 C C . CYS A 1 88 ? 53.002 7.370 -15.061 1.00 28.91 90 CYS A C 1
ATOM 682 O O . CYS A 1 88 ? 53.258 6.931 -13.936 1.00 27.76 90 CYS A O 1
ATOM 685 N N . PRO A 1 89 ? 53.839 7.139 -16.101 1.00 28.77 91 PRO A N 1
ATOM 686 C CA . PRO A 1 89 ? 55.003 6.256 -15.970 1.00 28.95 91 PRO A CA 1
ATOM 687 C C . PRO A 1 89 ? 56.163 6.886 -15.187 1.00 28.62 91 PRO A C 1
ATOM 688 O O . PRO A 1 89 ? 57.072 6.176 -14.829 1.00 27.30 91 PRO A O 1
ATOM 692 N N . ARG A 1 90 ? 56.038 8.151 -14.815 1.00 26.68 92 ARG A N 1
ATOM 693 C CA . ARG A 1 90 ? 57.039 8.831 -13.956 1.00 28.14 92 ARG A CA 1
ATOM 694 C C . ARG A 1 90 ? 56.735 8.566 -12.488 1.00 27.40 92 ARG A C 1
ATOM 695 O O . ARG A 1 90 ? 57.520 9.002 -11.643 1.00 26.53 92 ARG A O 1
ATOM 703 N N . VAL A 1 91 ? 55.599 7.959 -12.195 1.00 28.12 93 VAL A N 1
ATOM 704 C CA . VAL A 1 91 ? 55.186 7.639 -10.799 1.00 27.56 93 VAL A CA 1
ATOM 705 C C . VAL A 1 91 ? 55.228 6.124 -10.610 1.00 29.16 93 VAL A C 1
ATOM 706 O O . VAL A 1 91 ? 54.755 5.404 -11.493 1.00 31.00 93 VAL A O 1
ATOM 710 N N . ILE A 1 92 ? 55.854 5.659 -9.538 1.00 27.51 94 ILE A N 1
ATOM 711 C CA . ILE A 1 92 ? 55.954 4.208 -9.237 1.00 26.54 94 ILE A CA 1
ATOM 712 C C . ILE A 1 92 ? 54.537 3.583 -9.331 1.00 27.03 94 ILE A C 1
ATOM 713 O O . ILE A 1 92 ? 53.557 4.188 -8.809 1.00 26.37 94 ILE A O 1
ATOM 718 N N . ASN A 1 93 ? 54.428 2.445 -9.980 1.00 27.02 95 ASN A N 1
ATOM 719 C CA . ASN A 1 93 ? 53.131 1.756 -10.164 1.00 31.15 95 ASN A CA 1
ATOM 720 C C . ASN A 1 93 ? 52.869 0.783 -9.004 1.00 28.56 95 ASN A C 1
ATOM 721 O O . ASN A 1 93 ? 53.781 0.096 -8.570 1.00 24.93 95 ASN A O 1
ATOM 726 N N . LEU A 1 94 ? 51.625 0.767 -8.554 1.00 27.20 96 LEU A N 1
ATOM 727 C CA . LEU A 1 94 ? 51.101 -0.172 -7.555 1.00 27.53 96 LEU A CA 1
ATOM 728 C C . LEU A 1 94 ? 50.530 -1.377 -8.288 1.00 28.07 96 LEU A C 1
ATOM 729 O O . LEU A 1 94 ? 49.715 -1.170 -9.180 1.00 25.88 96 LEU A O 1
ATOM 734 N N . HIS A 1 95 ? 50.979 -2.579 -7.933 1.00 26.75 97 HIS A N 1
ATOM 735 C CA . HIS A 1 95 ? 50.580 -3.856 -8.564 1.00 27.97 97 HIS A CA 1
ATOM 736 C C . HIS A 1 95 ? 49.465 -4.527 -7.733 1.00 27.42 97 HIS A C 1
ATOM 737 O O . HIS A 1 95 ? 48.455 -4.949 -8.320 1.00 26.96 97 HIS A O 1
ATOM 744 N N . GLU A 1 96 ? 49.702 -4.719 -6.432 1.00 24.53 98 GLU A N 1
ATOM 745 C CA . GLU A 1 96 ? 48.775 -5.429 -5.529 1.00 25.93 98 GLU A CA 1
ATOM 746 C C . GLU A 1 96 ? 48.874 -4.842 -4.118 1.00 24.05 98 GLU A C 1
ATOM 747 O O . GLU A 1 96 ? 49.848 -4.075 -3.846 1.00 23.17 98 GLU A O 1
ATOM 753 N N . VAL A 1 97 ? 47.929 -5.221 -3.252 1.00 22.80 99 VAL A N 1
ATOM 754 C CA . VAL A 1 97 ? 47.918 -4.826 -1.831 1.00 21.15 99 VAL A CA 1
ATOM 755 C C . VAL A 1 97 ? 47.530 -6.034 -0.995 1.00 21.23 99 VAL A C 1
ATOM 756 O O . VAL A 1 97 ? 46.550 -6.719 -1.321 1.00 21.81 99 VAL A O 1
ATOM 760 N N . TYR A 1 98 ? 48.266 -6.260 0.072 1.00 20.74 100 TYR A N 1
ATOM 761 C CA . TYR A 1 98 ? 47.998 -7.304 1.072 1.00 21.56 100 TYR A CA 1
ATOM 762 C C . TYR A 1 98 ? 47.901 -6.641 2.444 1.00 22.29 100 TYR A C 1
ATOM 763 O O . TYR A 1 98 ? 48.329 -5.486 2.588 1.00 22.43 100 TYR A O 1
ATOM 772 N N . GLU A 1 99 ? 47.339 -7.347 3.410 1.00 21.65 101 GLU A N 1
ATOM 773 C CA . GLU A 1 99 ? 47.157 -6.828 4.779 1.0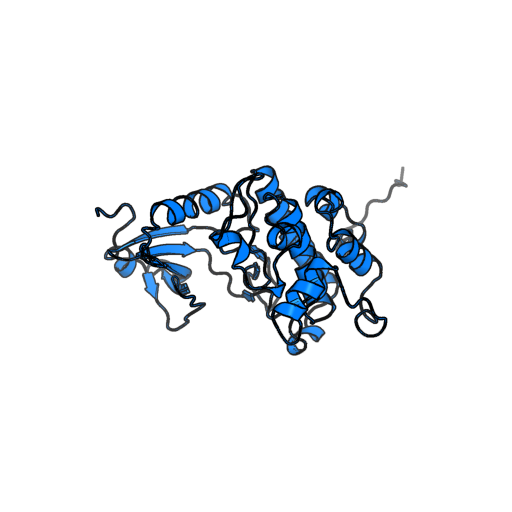0 23.12 101 GLU A CA 1
ATOM 774 C C . GLU A 1 99 ? 47.244 -7.990 5.779 1.00 23.92 101 GLU A C 1
ATOM 775 O O . GLU A 1 99 ? 46.771 -9.098 5.472 1.00 23.58 101 GLU A O 1
ATOM 781 N N . ASN A 1 100 ? 47.864 -7.724 6.917 1.00 22.32 102 ASN A N 1
ATOM 782 C CA . ASN A 1 100 ? 47.902 -8.626 8.071 1.00 24.04 102 ASN A CA 1
ATOM 783 C C . ASN A 1 100 ? 47.512 -7.802 9.305 1.00 24.72 102 ASN A C 1
ATOM 784 O O . ASN A 1 100 ? 47.057 -6.683 9.139 1.00 24.61 102 ASN A O 1
ATOM 789 N N . THR A 1 101 ? 47.643 -8.367 10.493 1.00 25.04 103 THR A N 1
ATOM 790 C CA . THR A 1 101 ? 47.211 -7.736 11.737 1.00 25.61 103 THR A CA 1
ATOM 791 C C . THR A 1 101 ? 47.816 -6.347 11.845 1.00 24.65 103 THR A C 1
ATOM 792 O O . THR A 1 101 ? 47.098 -5.449 12.199 1.00 24.91 103 THR A O 1
ATOM 796 N N . SER A 1 102 ? 49.101 -6.185 11.588 1.00 23.66 104 SER A N 1
ATOM 797 C CA . SER A 1 102 ? 49.803 -4.923 11.912 1.00 24.07 104 SER A CA 1
ATOM 798 C C . SER A 1 102 ? 50.170 -4.104 10.654 1.00 23.66 104 SER A C 1
ATOM 799 O O . SER A 1 102 ? 50.516 -2.926 10.817 1.00 23.13 104 SER A O 1
ATOM 802 N N . GLU A 1 103 ? 50.133 -4.687 9.454 1.00 23.03 105 GLU A N 1
ATOM 803 C CA . GLU A 1 103 ? 50.747 -4.068 8.249 1.00 23.17 105 GLU A CA 1
ATOM 804 C C . GLU A 1 103 ? 49.758 -4.016 7.094 1.00 22.78 105 GLU A C 1
ATOM 805 O O . GLU A 1 103 ? 49.014 -4.997 6.868 1.00 22.48 105 GLU A O 1
ATOM 811 N N . ILE A 1 104 ? 49.884 -2.998 6.274 1.00 22.51 106 ILE A N 1
ATOM 812 C CA . ILE A 1 104 ? 49.396 -3.045 4.880 1.00 22.69 106 ILE A CA 1
ATOM 813 C C . ILE A 1 104 ? 50.622 -3.098 3.995 1.00 22.36 106 ILE A C 1
ATOM 814 O O . ILE A 1 104 ? 51.577 -2.318 4.244 1.00 23.51 106 ILE A O 1
ATOM 819 N N . ILE A 1 105 ? 50.632 -4.039 3.069 1.00 21.45 107 ILE A N 1
ATOM 820 C CA . ILE A 1 105 ? 51.797 -4.338 2.190 1.00 22.02 107 ILE A CA 1
ATOM 821 C C . ILE A 1 105 ? 51.483 -3.883 0.767 1.00 23.25 107 ILE A C 1
ATOM 822 O O . ILE A 1 105 ? 50.534 -4.435 0.156 1.00 21.06 107 ILE A O 1
ATOM 827 N N . LEU A 1 106 ? 52.275 -2.947 0.249 1.00 22.49 108 LEU A N 1
ATOM 828 C CA . LEU A 1 106 ? 52.163 -2.494 -1.156 1.00 23.45 108 LEU A CA 1
ATOM 829 C C . LEU A 1 106 ? 53.155 -3.290 -2.004 1.00 23.80 108 LEU A C 1
ATOM 830 O O . LEU A 1 106 ? 54.321 -3.303 -1.668 1.00 23.75 108 LEU A O 1
ATOM 835 N N . ILE A 1 107 ? 52.671 -3.959 -3.042 1.00 23.55 109 ILE A N 1
ATOM 836 C CA . ILE A 1 107 ? 53.532 -4.577 -4.065 1.00 22.84 109 ILE A CA 1
ATOM 837 C C . ILE A 1 107 ? 53.728 -3.551 -5.168 1.00 23.38 109 ILE A C 1
ATOM 838 O O . ILE A 1 107 ? 52.773 -3.264 -5.913 1.00 23.41 109 ILE A O 1
ATOM 843 N N . LEU A 1 108 ? 54.903 -2.961 -5.194 1.00 23.21 110 LEU A N 1
ATOM 844 C CA . LEU A 1 108 ? 55.225 -1.851 -6.095 1.00 22.92 110 LEU A CA 1
ATOM 845 C C . LEU A 1 108 ? 56.088 -2.375 -7.231 1.00 23.93 110 LEU A C 1
ATOM 846 O O . LEU A 1 108 ? 56.899 -3.363 -7.017 1.00 23.38 110 LEU A O 1
ATOM 851 N N . GLU A 1 109 ? 56.052 -1.659 -8.345 1.00 24.28 111 GLU A N 1
ATOM 852 C CA . GLU A 1 109 ? 57.080 -1.730 -9.392 1.00 25.88 111 GLU A CA 1
ATOM 853 C C . GLU A 1 109 ? 58.440 -1.618 -8.720 1.00 25.52 111 GLU A C 1
ATOM 854 O O . GLU A 1 109 ? 58.589 -0.761 -7.823 1.00 26.72 111 GLU A O 1
ATOM 860 N N . TYR A 1 110 ? 59.396 -2.453 -9.124 1.00 27.22 112 TYR A N 1
ATOM 861 C CA . TYR A 1 110 ? 60.776 -2.429 -8.615 1.00 27.53 112 TYR A CA 1
ATOM 862 C C . TYR A 1 110 ? 61.595 -1.477 -9.491 1.00 28.99 112 TYR A C 1
ATOM 863 O O . TYR A 1 110 ? 61.755 -1.743 -10.684 1.00 30.91 112 TYR A O 1
ATOM 872 N N . ALA A 1 111 ? 62.116 -0.425 -8.897 1.00 29.15 113 ALA A N 1
ATOM 873 C CA . ALA A 1 111 ? 63.021 0.548 -9.553 1.00 28.40 113 ALA A CA 1
ATOM 874 C C . ALA A 1 111 ? 64.477 0.133 -9.281 1.00 27.02 113 ALA A C 1
ATOM 875 O O . ALA A 1 111 ? 65.085 0.601 -8.285 1.00 27.47 113 ALA A O 1
ATOM 877 N N . ALA A 1 112 ? 65.023 -0.715 -10.150 1.00 27.69 114 ALA A N 1
ATOM 878 C CA . ALA A 1 112 ? 66.252 -1.499 -9.906 1.00 30.26 114 ALA A CA 1
ATOM 879 C C . ALA A 1 112 ? 67.477 -0.576 -9.735 1.00 30.97 114 ALA A C 1
ATOM 880 O O . ALA A 1 112 ? 68.426 -1.008 -9.100 1.00 30.72 114 ALA A O 1
ATOM 882 N N . GLY A 1 113 ? 67.417 0.673 -10.218 1.00 30.53 115 GLY A N 1
ATOM 883 C CA . GLY A 1 113 ? 68.527 1.643 -10.129 1.00 30.32 115 GLY A CA 1
ATOM 884 C C . GLY A 1 113 ? 68.646 2.301 -8.765 1.00 29.93 115 GLY A C 1
ATOM 885 O O . GLY A 1 113 ? 69.677 2.918 -8.496 1.00 31.51 115 GLY A O 1
ATOM 886 N N . GLY A 1 114 ? 67.619 2.227 -7.933 1.00 30.80 116 GLY A N 1
ATOM 887 C CA . GLY A 1 114 ? 67.636 2.862 -6.605 1.00 30.01 116 GLY A CA 1
ATOM 888 C C . GLY A 1 114 ? 67.529 4.375 -6.705 1.00 28.70 116 GLY A C 1
ATOM 889 O O . GLY A 1 114 ? 66.961 4.868 -7.719 1.00 26.46 116 GLY A O 1
ATOM 890 N N . GLU A 1 115 ? 68.044 5.085 -5.698 1.00 28.76 117 GLU A N 1
ATOM 891 C CA . GLU A 1 115 ? 67.786 6.526 -5.469 1.00 31.90 117 GLU A CA 1
ATOM 892 C C . GLU A 1 115 ? 68.629 7.386 -6.422 1.00 29.48 117 GLU A C 1
ATOM 893 O O . GLU A 1 115 ? 69.797 7.097 -6.592 1.00 29.72 117 GLU A O 1
ATOM 899 N N . ILE A 1 116 ? 68.060 8.479 -6.900 1.00 28.12 118 ILE A N 1
ATOM 900 C CA . ILE A 1 116 ? 68.771 9.498 -7.718 1.00 30.47 118 ILE A CA 1
ATOM 901 C C . ILE A 1 116 ? 69.805 10.197 -6.809 1.00 31.80 118 ILE A C 1
ATOM 902 O O . ILE A 1 116 ? 70.827 10.718 -7.337 1.00 29.17 118 ILE A O 1
ATOM 907 N N . PHE A 1 117 ? 69.592 10.161 -5.489 1.00 32.29 119 PHE A N 1
ATOM 908 C CA . PHE A 1 117 ? 70.541 10.694 -4.476 1.00 32.79 119 PHE A CA 1
ATOM 909 C C . PHE A 1 117 ? 71.946 10.167 -4.743 1.00 33.08 119 PHE A C 1
ATOM 910 O O . PHE A 1 117 ? 72.896 10.934 -4.583 1.00 32.24 119 PHE A O 1
ATOM 918 N N . SER A 1 118 ? 72.087 8.915 -5.142 1.00 32.85 120 SER A N 1
ATOM 919 C CA A SER A 1 118 ? 73.423 8.324 -5.427 0.50 34.98 120 SER A CA 1
ATOM 920 C CA B SER A 1 118 ? 73.413 8.306 -5.452 0.50 34.88 120 SER A CA 1
ATOM 921 C C . SER A 1 118 ? 74.158 9.155 -6.498 1.00 36.20 120 SER A C 1
ATOM 922 O O . SER A 1 118 ? 75.394 9.216 -6.426 1.00 38.19 120 SER A O 1
ATOM 927 N N . LEU A 1 119 ? 73.421 9.750 -7.460 1.00 33.33 121 LEU A N 1
ATOM 928 C CA . LEU A 1 119 ? 74.021 10.514 -8.579 1.00 35.17 121 LEU A CA 1
ATOM 929 C C . LEU A 1 119 ? 74.506 11.879 -8.065 1.00 37.72 121 LEU A C 1
ATOM 930 O O . LEU A 1 119 ? 75.243 12.565 -8.821 1.00 39.75 121 LEU A O 1
ATOM 935 N N . CYS A 1 120 ? 74.085 12.271 -6.859 1.00 35.14 122 CYS A N 1
ATOM 936 C CA . CYS A 1 120 ? 74.371 13.590 -6.239 1.00 37.61 122 CYS A CA 1
ATOM 937 C C . CYS A 1 120 ? 75.636 13.529 -5.365 1.00 42.32 122 CYS A C 1
ATOM 938 O O . CYS A 1 120 ? 76.017 14.589 -4.836 1.00 45.48 122 CYS A O 1
ATOM 941 N N . LEU A 1 121 ? 76.232 12.348 -5.186 1.00 45.31 123 LEU A N 1
ATOM 942 C CA . LEU A 1 121 ? 77.486 12.163 -4.396 1.00 52.76 123 LEU A CA 1
ATOM 943 C C . LEU A 1 121 ? 78.675 12.437 -5.307 1.00 57.44 123 LEU A C 1
ATOM 944 O O . LEU A 1 121 ? 78.678 12.011 -6.460 1.00 60.34 123 LEU A O 1
ATOM 949 N N . PRO A 1 122 ? 79.726 13.128 -4.814 1.00 62.77 124 PRO A N 1
ATOM 950 C CA . PRO A 1 122 ? 80.911 13.429 -5.634 1.00 66.91 124 PRO A CA 1
ATOM 951 C C . PRO A 1 122 ? 81.495 12.208 -6.383 1.00 69.72 124 PRO A C 1
ATOM 952 O O . PRO A 1 122 ? 81.961 12.380 -7.481 1.00 70.44 124 PRO A O 1
ATOM 956 N N . GLU A 1 123 ? 81.375 11.008 -5.801 1.00 72.54 125 GLU A N 1
ATOM 957 C CA . GLU A 1 123 ? 81.927 9.722 -6.327 1.00 76.31 125 GLU A CA 1
ATOM 958 C C . GLU A 1 123 ? 81.424 9.446 -7.751 1.00 76.55 125 GLU A C 1
ATOM 959 O O . GLU A 1 123 ? 82.237 9.017 -8.571 1.00 75.61 125 GLU A O 1
ATOM 965 N N . LEU A 1 124 ? 80.121 9.634 -8.008 1.00 77.86 126 LEU A N 1
ATOM 966 C CA . LEU A 1 124 ? 79.438 9.212 -9.268 1.00 78.69 126 LEU A CA 1
ATOM 967 C C . LEU A 1 124 ? 79.417 10.365 -10.282 1.00 79.17 126 LEU A C 1
ATOM 968 O O . LEU A 1 124 ? 78.983 10.123 -11.429 1.00 79.91 126 LEU A O 1
ATOM 973 N N . ALA A 1 125 ? 79.870 11.559 -9.875 1.00 79.63 127 ALA A N 1
ATOM 974 C CA . ALA A 1 125 ? 79.796 12.827 -10.646 1.00 79.62 127 ALA A CA 1
ATOM 975 C C . ALA A 1 125 ? 80.267 12.597 -12.086 1.00 76.11 127 ALA A C 1
ATOM 976 O O . ALA A 1 125 ? 79.574 13.081 -13.037 1.00 71.56 127 ALA A O 1
ATOM 978 N N . GLU A 1 126 ? 81.384 11.878 -12.235 1.00 71.22 128 GLU A N 1
ATOM 979 C CA . GLU A 1 126 ? 82.131 11.710 -13.507 1.00 71.88 128 GLU A CA 1
ATOM 980 C C . GLU A 1 126 ? 81.387 10.742 -14.435 1.00 67.03 128 GLU A C 1
ATOM 981 O O . GLU A 1 126 ? 81.726 10.704 -15.632 1.00 67.60 128 GLU A O 1
ATOM 987 N N . MET A 1 127 ? 80.426 9.983 -13.909 1.00 61.40 129 MET A N 1
ATOM 988 C CA . MET A 1 127 ? 79.625 9.008 -14.696 1.00 64.98 129 MET A CA 1
ATOM 989 C C . MET A 1 127 ? 78.305 9.641 -15.198 1.00 57.63 129 MET A C 1
ATOM 990 O O . MET A 1 127 ? 77.602 8.953 -15.940 1.00 59.86 129 MET A O 1
ATOM 995 N N . VAL A 1 128 ? 77.975 10.883 -14.797 1.00 48.29 130 VAL A N 1
ATOM 996 C CA . VAL A 1 128 ? 76.686 11.563 -15.154 1.00 46.11 130 VAL A CA 1
ATOM 997 C C . VAL A 1 128 ? 77.002 12.820 -15.989 1.00 41.64 130 VAL A C 1
ATOM 998 O O . VAL A 1 128 ? 77.745 13.669 -15.498 1.00 44.06 130 VAL A O 1
ATOM 1002 N N . SER A 1 129 ? 76.439 12.923 -17.198 1.00 37.83 131 SER A N 1
ATOM 1003 C CA . SER A 1 129 ? 76.657 14.051 -18.145 1.00 36.15 131 SER A CA 1
ATOM 1004 C C . SER A 1 129 ? 75.630 15.152 -17.912 1.00 35.29 131 SER A C 1
ATOM 10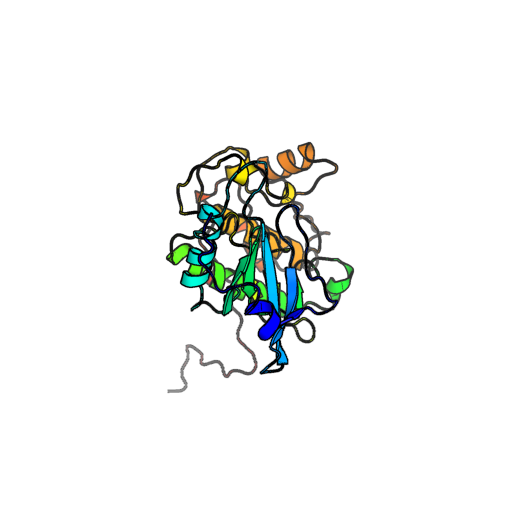05 O O . SER A 1 129 ? 74.552 14.867 -17.282 1.00 31.89 131 SER A O 1
ATOM 1008 N N . GLU A 1 130 ? 75.808 16.295 -18.560 1.00 34.04 132 GLU A N 1
ATOM 1009 C CA . GLU A 1 130 ? 74.760 17.333 -18.582 1.00 36.13 132 GLU A CA 1
ATOM 1010 C C . GLU A 1 130 ? 73.516 16.759 -19.255 1.00 32.63 132 GLU A C 1
ATOM 1011 O O . GLU A 1 130 ? 72.456 17.035 -18.749 1.00 31.21 132 GLU A O 1
ATOM 1017 N N . ASN A 1 131 ? 73.668 16.048 -20.383 1.00 32.39 133 ASN A N 1
ATOM 1018 C CA . ASN A 1 131 ? 72.557 15.396 -21.126 1.00 34.37 133 ASN A CA 1
ATOM 1019 C C . ASN A 1 131 ? 71.726 14.577 -20.141 1.00 32.86 133 ASN A C 1
ATOM 1020 O O . ASN A 1 131 ? 70.511 14.595 -20.252 1.00 33.25 133 ASN A O 1
ATOM 1025 N N . ASP A 1 132 ? 72.384 13.795 -19.295 1.00 31.92 134 ASP A N 1
ATOM 1026 C CA . ASP A 1 132 ? 71.697 12.904 -18.334 1.00 32.16 134 ASP A CA 1
ATOM 1027 C C . ASP A 1 132 ? 70.850 13.771 -17.388 1.00 28.88 134 ASP A C 1
ATOM 1028 O O . ASP A 1 132 ? 69.649 13.451 -17.191 1.00 28.75 134 ASP A O 1
ATOM 1033 N N . VAL A 1 133 ? 71.437 14.834 -16.834 1.00 27.13 135 VAL A N 1
ATOM 1034 C CA . VAL A 1 133 ? 70.776 15.682 -15.803 1.00 26.69 135 VAL A CA 1
ATOM 1035 C C . VAL A 1 133 ? 69.571 16.364 -16.443 1.00 26.27 135 VAL A C 1
ATOM 1036 O O . VAL A 1 133 ? 68.481 16.298 -15.831 1.00 24.88 135 VAL A O 1
ATOM 1040 N N . ILE A 1 134 ? 69.710 16.839 -17.684 1.00 24.70 136 ILE A N 1
ATOM 1041 C CA . ILE A 1 134 ? 68.604 17.497 -18.427 1.00 25.06 136 ILE A CA 1
ATOM 1042 C C . ILE A 1 134 ? 67.474 16.506 -18.590 1.00 24.92 136 ILE A C 1
ATOM 1043 O O . ILE A 1 134 ? 66.310 16.885 -18.289 1.00 24.58 136 ILE A O 1
ATOM 1048 N N . ARG A 1 135 ? 67.769 15.266 -18.985 1.00 25.52 137 ARG A N 1
ATOM 1049 C CA . ARG A 1 135 ? 66.695 14.260 -19.217 1.00 26.84 137 ARG A CA 1
ATOM 1050 C C . ARG A 1 135 ? 65.997 13.917 -17.874 1.00 26.66 137 ARG A C 1
ATOM 1051 O O . ARG A 1 135 ? 64.754 13.819 -17.850 1.00 26.50 137 ARG A O 1
ATOM 1059 N N . LEU A 1 136 ? 66.757 13.684 -16.805 1.00 26.64 138 LEU A N 1
ATOM 1060 C CA . LEU A 1 136 ? 66.192 13.295 -15.480 1.00 25.80 138 LEU A CA 1
ATOM 1061 C C . LEU A 1 136 ? 65.305 14.427 -14.930 1.00 25.85 138 LEU A C 1
ATOM 1062 O O . LEU A 1 136 ? 64.209 14.124 -14.409 1.00 25.83 138 LEU A O 1
ATOM 1067 N N . ILE A 1 137 ? 65.722 15.685 -15.060 1.00 23.42 139 ILE A N 1
ATOM 1068 C CA . ILE A 1 137 ? 64.930 16.828 -14.563 1.00 23.68 139 ILE A CA 1
ATOM 1069 C C . ILE A 1 137 ? 63.674 16.926 -15.426 1.00 23.63 139 ILE A C 1
ATOM 1070 O O . ILE A 1 137 ? 62.602 17.111 -14.876 1.00 23.43 139 ILE A O 1
ATOM 1075 N N . LYS A 1 138 ? 63.791 16.755 -16.730 1.00 24.78 140 LYS A N 1
ATOM 1076 C CA . LYS A 1 138 ? 62.612 16.801 -17.614 1.00 26.72 140 LYS A CA 1
ATOM 1077 C C . LYS A 1 138 ? 61.607 15.705 -17.177 1.00 26.68 140 LYS A C 1
ATOM 1078 O O . LYS A 1 138 ? 60.405 16.017 -17.084 1.00 25.50 140 LYS A O 1
ATOM 1084 N N . GLN A 1 139 ? 62.068 14.474 -16.973 1.00 24.75 141 GLN A N 1
ATOM 1085 C CA . GLN A 1 139 ? 61.188 13.345 -16.553 1.00 25.81 141 GLN A CA 1
ATOM 1086 C C . GLN A 1 139 ? 60.541 13.653 -15.185 1.00 24.44 141 GLN A C 1
ATOM 1087 O O . GLN A 1 139 ? 59.351 13.381 -15.045 1.00 25.02 141 GLN A O 1
ATOM 1093 N N . ILE A 1 140 ? 61.284 14.201 -14.216 1.00 23.70 142 ILE A N 1
ATOM 1094 C CA . ILE A 1 140 ? 60.727 14.604 -12.888 1.00 23.26 142 ILE A CA 1
ATOM 1095 C C . ILE A 1 140 ? 59.614 15.633 -13.097 1.00 22.97 142 ILE A C 1
ATOM 1096 O O . ILE A 1 140 ? 58.565 15.484 -12.470 1.00 21.77 142 ILE A O 1
ATOM 1101 N N . LEU A 1 141 ? 59.864 16.676 -13.885 1.00 23.20 143 LEU A N 1
ATOM 1102 C CA . LEU A 1 141 ? 58.858 17.703 -14.216 1.00 24.66 143 LEU A CA 1
ATOM 1103 C C . LEU A 1 141 ? 57.631 17.058 -14.847 1.00 24.82 143 LEU A C 1
ATOM 1104 O O . LEU A 1 141 ? 56.534 17.536 -14.553 1.00 23.59 143 LEU A O 1
ATOM 1109 N N . GLU A 1 142 ? 57.795 16.060 -15.720 1.00 24.56 144 GLU A N 1
ATOM 1110 C CA . GLU A 1 142 ? 56.628 15.395 -16.362 1.00 26.29 144 GLU A CA 1
ATOM 1111 C C . GLU A 1 142 ? 55.752 14.750 -15.260 1.00 26.08 144 GLU A C 1
ATOM 1112 O O . GLU A 1 142 ? 54.531 14.895 -15.321 1.00 27.32 144 GLU A O 1
ATOM 1118 N N . GLY A 1 143 ? 56.367 14.048 -14.296 1.00 25.72 145 GLY A N 1
ATOM 1119 C CA . GLY A 1 143 ? 55.667 13.451 -13.158 1.00 25.10 145 GLY A CA 1
ATOM 1120 C C . GLY A 1 143 ? 54.987 14.511 -12.303 1.00 25.37 145 GLY A C 1
ATOM 1121 O O . GLY A 1 143 ? 53.788 14.331 -11.933 1.00 23.59 145 GLY A O 1
ATOM 1122 N N . VAL A 1 144 ? 55.678 15.602 -12.008 1.00 23.26 146 VAL A N 1
ATOM 1123 C CA . VAL A 1 144 ? 55.159 16.592 -11.032 1.00 24.46 146 VAL A CA 1
ATOM 1124 C C . VAL A 1 144 ? 54.055 17.374 -11.718 1.00 25.29 146 VAL A C 1
ATOM 1125 O O . VAL A 1 144 ? 53.021 17.723 -11.031 1.00 27.86 146 VAL A O 1
ATOM 1129 N N . TYR A 1 145 ? 54.203 17.615 -13.015 1.00 25.68 147 TYR A N 1
ATOM 1130 C CA . TYR A 1 145 ? 53.143 18.233 -13.853 1.00 27.98 147 TYR A CA 1
ATOM 1131 C C . TYR A 1 145 ? 51.861 17.396 -13.742 1.00 28.36 147 TYR A C 1
ATOM 1132 O O . TYR A 1 145 ? 50.741 17.948 -13.486 1.00 28.71 147 TYR A O 1
ATOM 1141 N N . TYR A 1 146 ? 51.980 16.110 -13.965 1.00 28.89 148 TYR A N 1
ATOM 1142 C CA . TYR A 1 146 ? 50.832 15.176 -13.902 1.00 29.29 148 TYR A CA 1
ATOM 1143 C C . TYR A 1 146 ? 50.174 15.245 -12.505 1.00 30.52 148 TYR A C 1
ATOM 1144 O O . TYR A 1 146 ? 48.920 15.386 -12.447 1.00 30.97 148 TYR A O 1
ATOM 1153 N N . LEU A 1 147 ? 50.951 15.119 -11.423 1.00 26.98 149 LEU A N 1
ATOM 1154 C CA . LEU A 1 147 ? 50.426 15.242 -10.033 1.00 27.97 149 LEU A CA 1
ATOM 1155 C C . LEU A 1 147 ? 49.694 16.604 -9.843 1.00 29.66 149 LEU A C 1
ATOM 1156 O O . LEU A 1 147 ? 48.529 16.591 -9.381 1.00 27.70 149 LEU A O 1
ATOM 1161 N N . HIS A 1 148 ? 50.308 17.732 -10.208 1.00 26.73 150 HIS A N 1
ATOM 1162 C CA . HIS A 1 148 ? 49.741 19.075 -9.965 1.00 28.37 150 HIS A CA 1
ATOM 1163 C C . HIS A 1 148 ? 48.452 19.264 -10.772 1.00 30.97 150 HIS A C 1
ATOM 1164 O O . HIS A 1 148 ? 47.498 19.882 -10.219 1.00 30.06 150 HIS A O 1
ATOM 1171 N N . GLN A 1 149 ? 48.387 18.751 -12.003 1.00 30.77 151 GLN A N 1
ATOM 1172 C CA . GLN A 1 149 ? 47.142 18.819 -12.818 1.00 34.36 151 GLN A CA 1
ATOM 1173 C C . GLN A 1 149 ? 46.019 18.066 -12.105 1.00 34.09 151 GLN A C 1
ATOM 1174 O O . GLN A 1 149 ? 44.862 18.399 -12.365 1.00 33.92 151 GLN A O 1
ATOM 1180 N N . ASN A 1 150 ? 46.344 17.123 -11.220 1.00 30.81 152 ASN A N 1
ATOM 1181 C CA . ASN A 1 150 ? 45.341 16.328 -10.477 1.00 32.33 152 ASN A CA 1
ATOM 1182 C C . ASN A 1 150 ? 45.214 16.836 -9.050 1.00 33.54 152 ASN A C 1
ATOM 1183 O O . ASN A 1 150 ? 44.702 16.111 -8.237 1.00 35.33 152 ASN A O 1
ATOM 1188 N N . ASN A 1 151 ? 45.725 18.029 -8.770 1.00 35.55 153 ASN A N 1
ATOM 1189 C CA . ASN A 1 151 ? 45.642 18.700 -7.445 1.00 40.25 153 ASN A CA 1
ATOM 1190 C C . ASN A 1 151 ? 46.283 17.798 -6.363 1.00 40.29 153 ASN A C 1
ATOM 1191 O O . ASN A 1 151 ? 45.776 17.791 -5.233 1.00 46.07 153 ASN A O 1
ATOM 1196 N N . ILE A 1 152 ? 47.388 17.106 -6.689 1.00 34.49 154 ILE A N 1
ATOM 1197 C CA . ILE A 1 152 ? 48.248 16.384 -5.708 1.00 29.80 154 ILE A CA 1
ATOM 1198 C C . ILE A 1 152 ? 49.554 17.148 -5.586 1.00 28.80 154 ILE A C 1
ATOM 11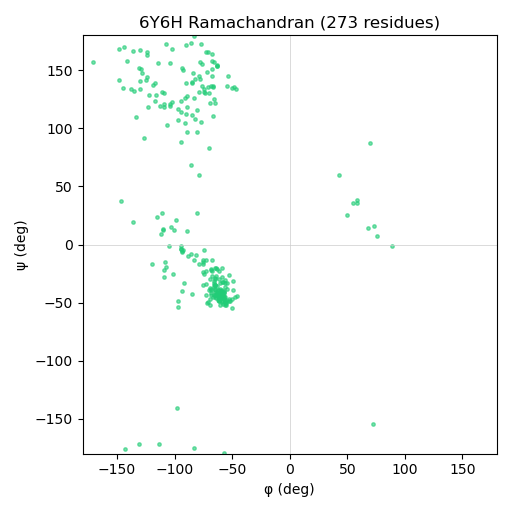99 O O . ILE A 1 152 ? 50.222 17.327 -6.603 1.00 28.94 154 ILE A O 1
ATOM 1204 N N . VAL A 1 153 ? 49.870 17.586 -4.389 1.00 28.37 155 VAL A N 1
ATOM 1205 C CA A VAL A 1 153 ? 51.222 18.065 -3.989 0.50 28.24 155 VAL A CA 1
ATOM 1206 C CA B VAL A 1 153 ? 51.217 18.067 -3.999 0.50 28.73 155 VAL A CA 1
ATOM 1207 C C . VAL A 1 153 ? 51.922 16.936 -3.244 1.00 29.53 155 VAL A C 1
ATOM 1208 O O . VAL A 1 153 ? 51.303 16.367 -2.296 1.00 29.77 155 VAL A O 1
ATOM 1215 N N . HIS A 1 154 ? 53.128 16.579 -3.676 1.00 26.54 156 HIS A N 1
ATOM 1216 C CA . HIS A 1 154 ? 53.873 15.425 -3.124 1.00 26.20 156 HIS A CA 1
ATOM 1217 C C . HIS A 1 154 ? 54.364 15.753 -1.718 1.00 26.63 156 HIS A C 1
ATOM 1218 O O . HIS A 1 154 ? 54.109 14.938 -0.794 1.00 27.70 156 HIS A O 1
ATOM 1225 N N . LEU A 1 155 ? 55.019 16.904 -1.569 1.00 25.51 157 LEU A N 1
ATOM 1226 C CA . LEU A 1 155 ? 55.489 17.527 -0.298 1.00 28.15 157 LEU A CA 1
ATOM 1227 C C . LEU A 1 155 ? 56.621 16.719 0.358 1.00 28.70 157 LEU A C 1
ATOM 1228 O O . LEU A 1 155 ? 56.922 17.005 1.518 1.00 30.81 157 LEU A O 1
ATOM 1233 N N . ASP A 1 156 ? 57.260 15.785 -0.334 1.00 26.83 158 ASP A N 1
ATOM 1234 C CA . ASP A 1 156 ? 58.480 15.119 0.220 1.00 28.25 158 ASP A CA 1
ATOM 1235 C C . ASP A 1 156 ? 59.446 14.779 -0.923 1.00 27.51 158 ASP A C 1
ATOM 1236 O O . ASP A 1 156 ? 60.045 13.673 -0.897 1.00 26.65 158 ASP A O 1
ATOM 1241 N N . LEU A 1 157 ? 59.560 15.661 -1.933 1.00 29.05 159 LEU A N 1
ATOM 1242 C CA . LEU A 1 157 ? 60.416 15.392 -3.133 1.00 31.56 159 LEU A CA 1
ATOM 1243 C C . LEU A 1 157 ? 61.880 15.652 -2.783 1.00 30.73 159 LEU A C 1
ATOM 1244 O O . LEU A 1 157 ? 62.563 16.393 -3.510 1.00 34.64 159 LEU A O 1
ATOM 1249 N N . LYS A 1 158 ? 62.381 14.942 -1.813 1.00 32.23 160 LYS A N 1
ATOM 1250 C CA . LYS A 1 158 ? 63.833 14.796 -1.603 1.00 32.24 160 LYS A CA 1
ATOM 1251 C C . LYS A 1 158 ? 64.381 13.817 -2.642 1.00 30.49 160 LYS A C 1
ATOM 1252 O O . LYS A 1 158 ? 63.642 13.003 -3.209 1.00 30.78 160 LYS A O 1
ATOM 1258 N N . PRO A 1 159 ? 65.688 13.910 -2.976 1.00 30.39 161 PRO A N 1
ATOM 1259 C CA . PRO A 1 159 ? 66.312 12.990 -3.930 1.00 29.79 161 PRO A CA 1
ATOM 1260 C C . PRO A 1 159 ? 66.232 11.498 -3.528 1.00 28.89 161 PRO A C 1
ATOM 1261 O O . PRO A 1 159 ? 66.281 10.645 -4.418 1.00 28.25 161 PRO A O 1
ATOM 1265 N N . GLN A 1 160 ? 66.013 11.204 -2.240 1.00 28.65 162 GLN A N 1
ATOM 1266 C CA . GLN A 1 160 ? 65.850 9.821 -1.730 1.00 28.94 162 GLN A CA 1
ATOM 1267 C C . GLN A 1 160 ? 64.472 9.279 -2.169 1.00 28.37 162 GLN A C 1
ATOM 1268 O O . GLN A 1 160 ? 64.309 8.088 -2.155 1.00 26.48 162 GLN A O 1
ATOM 1274 N N . ASN A 1 161 ? 63.558 10.144 -2.650 1.00 27.88 163 ASN A N 1
ATOM 1275 C CA . ASN A 1 161 ? 62.164 9.765 -3.019 1.00 27.74 163 ASN A CA 1
ATOM 1276 C C . ASN A 1 161 ? 61.976 9.826 -4.543 1.00 26.02 163 ASN A C 1
ATOM 1277 O O . ASN A 1 161 ? 60.825 9.733 -5.035 1.00 26.14 163 ASN A O 1
ATOM 1282 N N . ILE A 1 162 ? 63.058 9.923 -5.278 1.00 25.78 164 ILE A N 1
ATOM 1283 C CA . ILE A 1 162 ? 63.036 9.765 -6.738 1.00 25.93 164 ILE A CA 1
ATOM 1284 C C . ILE A 1 162 ? 63.994 8.642 -7.096 1.00 24.95 164 ILE A C 1
ATOM 1285 O O . ILE A 1 162 ? 65.169 8.773 -6.810 1.00 25.85 164 ILE A O 1
ATOM 1290 N N . LEU A 1 163 ? 63.481 7.577 -7.695 1.00 24.36 165 LEU A N 1
ATOM 1291 C CA . LEU A 1 163 ? 64.257 6.370 -7.989 1.00 25.32 165 LEU A CA 1
ATOM 1292 C C . LEU A 1 163 ? 64.521 6.307 -9.481 1.00 26.43 165 LEU A C 1
ATOM 1293 O O . LEU A 1 163 ? 63.849 7.056 -10.248 1.00 26.04 165 LEU A O 1
ATOM 1298 N N . LEU A 1 164 ? 65.345 5.346 -9.879 1.00 27.22 166 LEU A N 1
ATOM 1299 C CA . LEU A 1 164 ? 65.667 5.070 -11.298 1.00 28.76 166 LEU A CA 1
ATOM 1300 C C . LEU A 1 164 ? 65.350 3.621 -11.629 1.00 28.01 166 LEU A C 1
ATOM 1301 O O . LEU A 1 164 ? 65.624 2.740 -10.789 1.00 29.86 166 LEU A O 1
ATOM 1306 N N . SER A 1 165 ? 64.872 3.380 -12.837 1.00 30.56 167 SER A N 1
ATOM 1307 C CA . SER A 1 165 ? 64.585 2.032 -13.395 1.00 33.08 167 SER A CA 1
ATOM 1308 C C . SER A 1 165 ? 65.894 1.254 -13.626 1.00 35.57 167 SER A C 1
ATOM 1309 O O . SER A 1 165 ? 65.823 0.034 -13.651 1.00 38.47 167 SER A O 1
ATOM 1312 N N . SER A 1 166 ? 67.052 1.943 -13.734 1.00 35.74 168 SER A N 1
ATOM 1313 C CA . SER A 1 166 ? 68.412 1.346 -13.854 1.00 39.17 168 SER A CA 1
ATOM 1314 C C . SER A 1 166 ? 69.471 2.439 -13.736 1.00 39.61 168 SER A C 1
ATOM 1315 O O . SER A 1 166 ? 69.124 3.644 -14.041 1.00 37.65 168 SER A O 1
ATOM 1318 N N . ILE A 1 167 ? 70.707 2.073 -13.354 1.00 39.87 169 ILE A N 1
ATOM 1319 C CA . ILE A 1 167 ? 71.877 3.024 -13.340 1.00 49.56 169 ILE A CA 1
ATOM 1320 C C . ILE A 1 167 ? 72.892 2.686 -14.467 1.00 51.65 169 ILE A C 1
ATOM 1321 O O . ILE A 1 167 ? 73.540 3.642 -14.957 1.00 53.52 169 ILE A O 1
ATOM 1326 N N . TYR A 1 168 ? 72.990 1.419 -14.900 1.00 51.57 170 TYR A N 1
ATOM 1327 C CA . TYR A 1 168 ? 73.909 0.960 -15.988 1.00 54.71 170 TYR A CA 1
ATOM 1328 C C . TYR A 1 168 ? 73.134 0.207 -17.061 1.00 51.02 170 TYR A C 1
ATOM 1329 O O . TYR A 1 168 ? 72.935 -0.987 -16.946 1.00 56.37 170 TYR A O 1
ATOM 1338 N N . PRO A 1 169 ? 72.643 0.880 -18.120 1.00 48.23 171 PRO A N 1
ATOM 1339 C CA . PRO A 1 169 ? 72.782 2.322 -18.259 1.00 45.12 171 PRO A CA 1
ATOM 1340 C C . PRO A 1 169 ? 71.684 3.089 -17.483 1.00 43.01 171 PRO A C 1
ATOM 1341 O O . PRO A 1 169 ? 70.839 2.478 -16.834 1.00 39.32 171 PRO A O 1
ATOM 1345 N N . LEU A 1 170 ? 71.741 4.405 -17.540 1.00 39.01 172 LEU A N 1
ATOM 1346 C CA . LEU A 1 170 ? 70.872 5.296 -16.763 1.00 40.49 172 LEU A CA 1
ATOM 1347 C C . LEU A 1 170 ? 69.450 5.191 -17.306 1.00 38.57 172 LEU A C 1
ATOM 1348 O O . LEU A 1 170 ? 69.275 5.372 -18.503 1.00 41.12 172 LEU A O 1
ATOM 1353 N N . GLY A 1 171 ? 68.490 4.824 -16.460 1.00 36.51 173 GLY A N 1
ATOM 1354 C CA . GLY A 1 171 ? 67.132 4.494 -16.902 1.00 34.11 173 GLY A CA 1
ATOM 1355 C C . GLY A 1 171 ? 66.213 5.679 -16.712 1.00 33.58 173 GLY A C 1
ATOM 1356 O O . GLY A 1 171 ? 66.679 6.825 -16.903 1.00 32.21 173 GLY A O 1
ATOM 1357 N N . ASP A 1 172 ? 64.982 5.426 -16.289 1.00 30.17 174 ASP A N 1
ATOM 1358 C CA . ASP A 1 172 ? 63.900 6.450 -16.209 1.00 31.64 174 ASP A CA 1
ATOM 1359 C C . ASP A 1 172 ? 63.510 6.695 -14.743 1.00 30.07 174 ASP A C 1
ATOM 1360 O O . ASP A 1 172 ? 63.670 5.773 -13.905 1.00 27.63 174 ASP A O 1
ATOM 1365 N N . ILE A 1 173 ? 62.954 7.865 -14.447 1.00 29.77 175 ILE A N 1
ATOM 1366 C CA . ILE A 1 173 ? 62.670 8.242 -13.046 1.00 28.20 175 ILE A CA 1
ATOM 1367 C C . ILE A 1 173 ? 61.317 7.659 -12.615 1.00 26.34 175 ILE A C 1
ATOM 1368 O O . ILE A 1 173 ? 60.405 7.506 -13.452 1.00 26.16 175 ILE A O 1
ATOM 1373 N N . LYS A 1 174 ? 61.241 7.335 -11.340 1.00 24.91 176 LYS A N 1
ATOM 1374 C CA . LYS A 1 174 ? 60.041 6.844 -10.631 1.00 26.94 176 LYS A CA 1
ATOM 1375 C C . LYS A 1 174 ? 59.914 7.605 -9.317 1.00 25.36 176 LYS A C 1
ATOM 1376 O O . LYS A 1 174 ? 60.782 7.417 -8.419 1.00 25.09 176 LYS A O 1
ATOM 1382 N N . ILE A 1 175 ? 58.921 8.468 -9.217 1.00 23.27 177 ILE A N 1
ATOM 1383 C CA . ILE A 1 175 ? 58.606 9.177 -7.958 1.00 23.41 177 ILE A CA 1
ATOM 1384 C C . ILE A 1 175 ? 57.950 8.187 -6.986 1.00 23.33 177 ILE A C 1
ATOM 1385 O O . ILE A 1 175 ? 56.948 7.536 -7.392 1.00 22.57 177 ILE A O 1
ATOM 1390 N N . VAL A 1 176 ? 58.446 8.135 -5.741 1.00 23.07 178 VAL A N 1
ATOM 1391 C CA . VAL A 1 176 ? 57.938 7.213 -4.689 1.00 24.01 178 VAL A CA 1
ATOM 1392 C C . VAL A 1 176 ? 57.523 8.002 -3.451 1.00 24.61 178 VAL A C 1
ATOM 1393 O O . VAL A 1 176 ? 57.838 9.207 -3.344 1.00 22.55 178 VAL A O 1
ATOM 1397 N N . ASP A 1 177 ? 56.787 7.328 -2.570 1.00 25.78 179 ASP A N 1
ATOM 1398 C CA . ASP A 1 177 ? 56.499 7.752 -1.183 1.00 26.85 179 ASP A CA 1
ATOM 1399 C C . ASP A 1 177 ? 55.558 8.956 -1.180 1.00 27.54 179 ASP A C 1
ATOM 1400 O O . ASP A 1 177 ? 56.035 10.106 -0.955 1.00 25.45 179 ASP A O 1
ATOM 1405 N N . PHE A 1 178 ? 54.266 8.665 -1.199 1.00 26.34 180 PHE A N 1
ATOM 1406 C CA . PHE A 1 178 ? 53.168 9.636 -1.192 1.00 29.14 180 PHE A CA 1
ATOM 1407 C C . PHE A 1 178 ? 52.621 9.799 0.230 1.00 29.43 180 PHE A C 1
ATOM 1408 O O . PHE A 1 178 ? 51.592 10.407 0.366 1.00 31.82 180 PHE A O 1
ATOM 1416 N N . GLY A 1 179 ? 53.423 9.444 1.232 1.00 30.55 181 GLY A N 1
ATOM 1417 C CA . GLY A 1 179 ? 53.074 9.514 2.656 1.00 31.18 181 GLY A CA 1
ATOM 1418 C C . GLY A 1 179 ? 52.694 10.899 3.110 1.00 33.60 181 GLY A C 1
ATOM 1419 O O . GLY A 1 179 ? 51.896 10.979 4.012 1.00 34.68 181 GLY A O 1
ATOM 1420 N N . MET A 1 180 ? 53.277 11.957 2.523 1.00 33.53 182 MET A N 1
ATOM 1421 C CA A MET A 1 180 ? 53.086 13.350 3.007 0.50 34.67 182 MET A CA 1
ATOM 1422 C CA B MET A 1 180 ? 53.134 13.372 2.969 0.50 32.30 182 MET A CA 1
ATOM 1423 C C . MET A 1 180 ? 52.228 14.125 2.006 1.00 32.55 182 MET A C 1
ATOM 1424 O O . MET A 1 180 ? 52.045 15.293 2.210 1.00 33.16 182 MET A O 1
ATOM 1433 N N . SER A 1 181 ? 51.725 13.467 0.970 1.00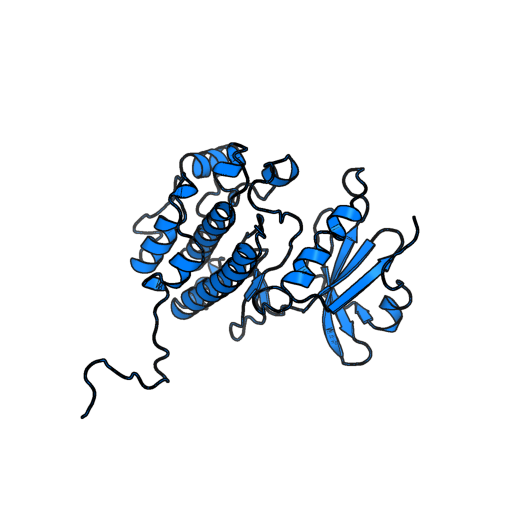 30.85 183 SER A N 1
ATOM 1434 C CA . SER A 1 181 ? 51.031 14.175 -0.141 1.00 35.91 183 SER A CA 1
ATOM 1435 C C . SER A 1 181 ? 49.648 14.683 0.332 1.00 39.80 183 SER A C 1
ATOM 1436 O O . SER A 1 181 ? 49.088 14.084 1.254 1.00 37.19 183 SER A O 1
ATOM 1439 N N . ARG A 1 182 ? 49.194 15.815 -0.216 1.00 44.48 184 ARG A N 1
ATOM 1440 C CA . ARG A 1 182 ? 47.927 16.519 0.167 1.00 49.66 184 ARG A CA 1
ATOM 1441 C C . ARG A 1 182 ? 47.282 17.107 -1.089 1.00 52.55 184 ARG A C 1
ATOM 1442 O O . ARG A 1 182 ? 47.871 16.991 -2.212 1.00 45.04 184 ARG A O 1
ATOM 1450 N N . LYS A 1 183 ? 46.190 17.833 -0.885 1.00 60.86 185 LYS A N 1
ATOM 1451 C CA . LYS A 1 183 ? 45.605 18.780 -1.865 1.00 60.61 185 LYS A CA 1
ATOM 1452 C C . LYS A 1 183 ? 46.159 20.198 -1.593 1.00 61.77 185 LYS A C 1
ATOM 1453 O O . LYS A 1 183 ? 46.634 20.477 -0.427 1.00 52.89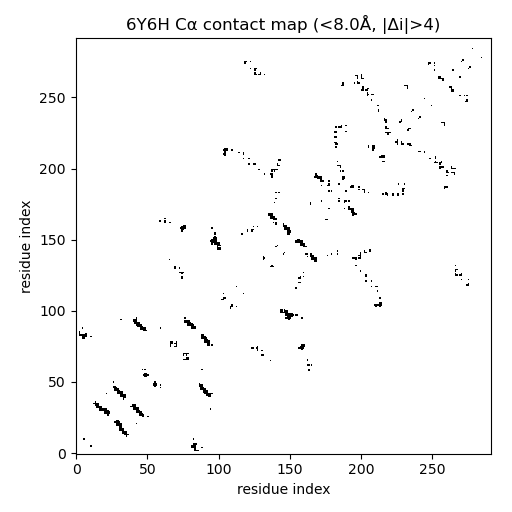 185 LYS A O 1
ATOM 1459 N N . ILE A 1 184 ? 46.224 21.013 -2.645 1.00 57.29 186 ILE A N 1
ATOM 1460 C CA . ILE A 1 184 ? 46.508 22.472 -2.583 1.00 60.94 186 ILE A CA 1
ATOM 1461 C C . ILE A 1 184 ? 45.630 23.097 -1.476 1.00 64.02 186 ILE A C 1
ATOM 1462 O O . ILE A 1 184 ? 44.391 22.773 -1.434 1.00 62.85 186 ILE A O 1
ATOM 1467 N N . GLY A 1 185 ? 46.222 23.943 -0.614 1.00 60.63 187 GLY A N 1
ATOM 1468 C CA . GLY A 1 185 ? 45.487 24.792 0.350 1.00 65.48 187 GLY A CA 1
ATOM 1469 C C . GLY A 1 185 ? 45.238 24.098 1.690 1.00 66.91 187 GLY A C 1
ATOM 1470 O O . GLY A 1 185 ? 44.661 24.738 2.577 1.00 62.53 187 GLY A O 1
ATOM 1471 N N . HIS A 1 186 ? 45.666 22.840 1.837 1.00 67.53 188 HIS A N 1
ATOM 1472 C CA . HIS A 1 186 ? 45.641 22.089 3.116 1.00 69.71 188 HIS A CA 1
ATOM 1473 C C . HIS A 1 186 ? 46.569 22.801 4.117 1.00 69.78 188 HIS A C 1
ATOM 1474 O O . HIS A 1 186 ? 47.486 23.554 3.672 1.00 65.46 188 HIS A O 1
ATOM 1481 N N . ALA A 1 187 ? 46.307 22.623 5.418 1.00 73.68 189 ALA A N 1
ATOM 1482 C CA . ALA A 1 187 ? 47.075 23.236 6.531 1.00 74.33 189 ALA A CA 1
ATOM 1483 C C . ALA A 1 187 ? 48.480 22.627 6.573 1.00 73.63 189 ALA A C 1
ATOM 1484 O O . ALA A 1 187 ? 48.595 21.413 6.414 1.00 74.52 189 ALA A O 1
ATOM 1486 N N . CYS A 1 188 ? 49.508 23.452 6.750 1.00 77.57 190 CYS A N 1
ATOM 1487 C CA . CYS A 1 188 ? 50.873 23.010 7.131 1.00 86.08 190 CYS A CA 1
ATOM 1488 C C . CYS A 1 188 ? 50.848 22.525 8.596 1.00 95.37 190 CYS A C 1
ATOM 1489 O O . CYS A 1 188 ? 51.189 23.333 9.496 1.00 103.21 190 CYS A O 1
ATOM 1492 N N . GLU A 1 189 ? 50.442 21.260 8.822 1.00 97.00 191 GLU A N 1
ATOM 1493 C CA . GLU A 1 189 ? 50.290 20.633 10.169 1.00 97.15 191 GLU A CA 1
ATOM 1494 C C . GLU A 1 189 ? 51.659 20.122 10.658 1.00 103.05 191 GLU A C 1
ATOM 1495 O O . GLU A 1 189 ? 52.675 20.371 9.955 1.00 102.85 191 GLU A O 1
ATOM 1497 N N . LEU A 1 190 ? 51.684 19.440 11.817 1.00 104.67 192 LEU A N 1
ATOM 1498 C CA . LEU A 1 190 ? 52.923 18.989 12.524 1.00 102.98 192 LEU A CA 1
ATOM 1499 C C . LEU A 1 190 ? 53.670 17.953 11.667 1.00 105.01 192 LEU A C 1
ATOM 1500 O O . LEU A 1 190 ? 54.916 17.941 11.718 1.00 105.60 192 LEU A O 1
ATOM 1502 N N . ARG A 1 191 ? 52.938 17.107 10.928 1.00 103.36 193 ARG A N 1
ATOM 1503 C CA . ARG A 1 191 ? 53.511 16.118 9.971 1.00 99.70 193 ARG A CA 1
ATOM 1504 C C . ARG A 1 191 ? 54.380 16.868 8.953 1.00 102.10 193 ARG A C 1
ATOM 1505 O O . ARG A 1 191 ? 55.565 16.451 8.757 1.00 94.60 193 ARG A O 1
ATOM 1507 N N . GLU A 1 192 ? 53.830 17.958 8.377 1.00 100.37 194 GLU A N 1
ATOM 1508 C CA . GLU A 1 192 ? 54.451 18.778 7.293 1.00 96.19 194 GLU A CA 1
ATOM 1509 C C . GLU A 1 192 ? 55.841 19.251 7.755 1.00 94.64 194 GLU A C 1
ATOM 1510 O O . GLU A 1 192 ? 56.845 18.945 7.042 1.00 95.23 194 GLU A O 1
ATOM 1512 N N . ILE A 1 193 ? 55.905 19.865 8.950 1.00 88.32 195 ILE A N 1
ATOM 1513 C CA . ILE A 1 193 ? 57.099 20.583 9.499 1.00 90.25 195 ILE A CA 1
ATOM 1514 C C . ILE A 1 193 ? 58.093 19.570 10.104 1.00 88.77 195 ILE A C 1
ATOM 1515 O O . ILE A 1 193 ? 58.866 19.976 10.979 1.00 89.94 195 ILE A O 1
ATOM 1520 N N . MET A 1 194 ? 58.106 18.321 9.614 1.00 86.07 196 MET A N 1
ATOM 1521 C CA . MET A 1 194 ? 58.947 17.218 10.159 1.00 84.01 196 MET A CA 1
ATOM 1522 C C . MET A 1 194 ? 59.616 16.421 9.019 1.00 76.52 196 MET A C 1
ATOM 1523 O O . MET A 1 194 ? 60.108 15.308 9.289 1.00 74.61 196 MET A O 1
ATOM 1528 N N . GLY A 1 195 ? 59.712 16.986 7.814 1.00 65.77 197 GLY A N 1
ATOM 1529 C CA . GLY A 1 195 ? 60.622 16.474 6.767 1.00 67.63 197 GLY A CA 1
ATOM 1530 C C . GLY A 1 195 ? 62.078 16.439 7.253 1.00 62.98 197 GLY A C 1
ATOM 1531 O O . GLY A 1 195 ? 62.337 16.833 8.397 1.00 58.70 197 GLY A O 1
ATOM 1532 N N . THR A 1 196 ? 63.014 16.015 6.403 1.00 62.33 198 THR A N 1
ATOM 1533 C CA . THR A 1 196 ? 64.466 16.266 6.603 1.00 55.49 198 THR A CA 1
ATOM 1534 C C . THR A 1 196 ? 64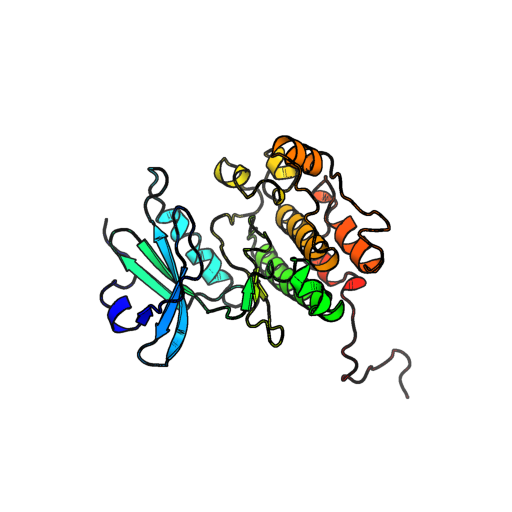.680 17.780 6.507 1.00 49.60 198 THR A C 1
ATOM 1535 O O . THR A 1 196 ? 64.300 18.400 5.511 1.00 43.27 198 THR A O 1
ATOM 1539 N N . PRO A 1 197 ? 65.229 18.431 7.564 1.00 45.59 199 PRO A N 1
ATOM 1540 C CA . PRO A 1 197 ? 65.308 19.903 7.624 1.00 42.20 199 PRO A CA 1
ATOM 1541 C C . PRO A 1 197 ? 65.810 20.620 6.336 1.00 36.96 199 PRO A C 1
ATOM 1542 O O . PRO A 1 197 ? 65.214 21.585 5.926 1.00 31.81 199 PRO A O 1
ATOM 1546 N N . GLU A 1 198 ? 66.867 20.110 5.718 1.00 34.38 200 GLU A N 1
ATOM 1547 C CA . GLU A 1 198 ? 67.534 20.748 4.546 1.00 37.46 200 GLU A CA 1
ATOM 1548 C C . GLU A 1 198 ? 66.625 20.742 3.293 1.00 33.99 200 GLU A C 1
ATOM 1549 O O . GLU A 1 198 ? 66.919 21.504 2.381 1.00 32.52 200 GLU A O 1
ATOM 1555 N N . TYR A 1 199 ? 65.534 19.973 3.279 1.00 32.09 201 TYR A N 1
ATOM 1556 C CA . TYR A 1 199 ? 64.657 19.836 2.088 1.00 33.05 201 TYR A CA 1
ATOM 1557 C C . TYR A 1 199 ? 63.335 20.621 2.247 1.00 33.84 201 TYR A C 1
ATOM 1558 O O . TYR A 1 199 ? 62.517 20.621 1.278 1.00 32.17 201 TYR A O 1
ATOM 1567 N N . LEU A 1 200 ? 63.121 21.278 3.381 1.00 32.48 202 LEU A N 1
ATOM 1568 C CA . LEU A 1 200 ? 61.865 22.010 3.661 1.00 33.09 202 LEU A CA 1
ATOM 1569 C C . LEU A 1 200 ? 61.884 23.364 2.942 1.00 32.95 202 LEU A C 1
ATOM 1570 O O . LEU A 1 200 ? 62.853 24.162 3.171 1.00 34.16 202 LEU A O 1
ATOM 1575 N N . ALA A 1 201 ? 60.804 23.673 2.229 1.00 30.93 203 ALA A N 1
ATOM 1576 C CA . ALA A 1 201 ? 60.559 24.970 1.564 1.00 31.98 203 ALA A CA 1
ATOM 1577 C C . ALA A 1 201 ? 60.355 26.058 2.609 1.00 32.43 203 ALA A C 1
ATOM 1578 O O . ALA A 1 201 ? 59.875 25.782 3.702 1.00 33.84 203 ALA A O 1
ATOM 1580 N N . PRO A 1 202 ? 60.699 27.326 2.297 1.00 33.27 204 PRO A N 1
ATOM 1581 C CA . PRO A 1 202 ? 60.510 28.434 3.230 1.00 37.42 204 PRO A CA 1
ATOM 1582 C C . PRO A 1 202 ? 59.063 28.586 3.755 1.00 38.13 204 PRO A C 1
ATOM 1583 O O . PRO A 1 202 ? 58.897 28.880 4.947 1.00 41.25 204 PRO A O 1
ATOM 1587 N N . GLU A 1 203 ? 58.059 28.372 2.909 1.00 37.21 205 GLU A N 1
ATOM 1588 C CA . GLU A 1 203 ? 56.623 28.517 3.306 1.00 36.37 205 GLU A CA 1
ATOM 1589 C C . GLU A 1 203 ? 56.269 27.471 4.381 1.00 39.93 205 GLU A C 1
ATOM 1590 O O . GLU A 1 203 ? 55.399 27.761 5.221 1.00 44.38 205 GLU A O 1
ATOM 1596 N N . ILE A 1 204 ? 56.947 26.327 4.417 1.00 40.48 206 ILE A N 1
ATOM 1597 C CA . ILE A 1 204 ? 56.699 25.290 5.458 1.00 42.53 206 ILE A CA 1
ATOM 1598 C C . ILE A 1 204 ? 57.262 25.776 6.784 1.00 44.73 206 ILE A C 1
ATOM 1599 O O . ILE A 1 204 ? 56.562 25.632 7.797 1.00 45.32 206 ILE A O 1
ATOM 1604 N N . LEU A 1 205 ? 58.466 26.359 6.783 1.00 45.69 207 LEU A N 1
ATOM 1605 C CA . LEU A 1 205 ? 59.098 26.903 8.019 1.00 49.72 207 LEU A CA 1
ATOM 1606 C C . LEU A 1 205 ? 58.193 27.989 8.634 1.00 52.32 207 LEU A C 1
ATOM 1607 O O . LEU A 1 205 ? 58.231 28.143 9.863 1.00 54.23 207 LEU A O 1
ATOM 1612 N N . ASN A 1 206 ? 57.393 28.679 7.810 1.00 55.60 208 ASN A N 1
ATOM 1613 C CA . ASN A 1 206 ? 56.468 29.775 8.223 1.00 58.54 208 ASN A CA 1
ATOM 1614 C C . ASN A 1 206 ? 55.017 29.284 8.340 1.00 56.45 208 ASN A C 1
ATOM 1615 O O . ASN A 1 206 ? 54.122 30.128 8.384 1.00 60.68 208 ASN A O 1
ATOM 1620 N N . TYR A 1 207 ? 54.782 27.981 8.329 1.00 55.15 209 TYR A N 1
ATOM 1621 C CA . TYR A 1 207 ? 53.434 27.384 8.482 1.00 58.47 209 TYR A CA 1
ATOM 1622 C C . TYR A 1 207 ? 52.441 28.055 7.512 1.00 63.45 209 TYR A C 1
ATOM 1623 O O . TYR A 1 207 ? 51.204 27.979 7.780 1.00 60.82 209 TYR A O 1
ATOM 1632 N N . ASP A 1 208 ? 52.935 28.622 6.391 1.00 60.15 210 ASP A N 1
ATOM 1633 C CA . ASP A 1 208 ? 52.078 29.163 5.301 1.00 60.10 210 ASP A CA 1
ATOM 1634 C C . ASP A 1 208 ? 51.376 27.985 4.667 1.00 60.38 210 ASP A C 1
ATOM 1635 O O . ASP A 1 208 ? 51.704 26.848 4.969 1.00 62.48 210 ASP A O 1
ATOM 1640 N N . PRO A 1 209 ? 50.300 28.197 3.887 1.00 66.86 211 PRO A N 1
ATOM 1641 C CA . PRO A 1 209 ? 49.488 27.083 3.427 1.00 66.13 211 PRO A CA 1
ATOM 1642 C C . PRO A 1 209 ? 50.235 26.293 2.338 1.00 64.46 211 PRO A C 1
ATOM 1643 O O . PRO A 1 209 ? 51.301 26.746 1.857 1.00 60.94 211 PRO A O 1
ATOM 1647 N N . ILE A 1 210 ? 49.745 25.090 2.051 1.00 60.04 212 ILE A N 1
ATOM 1648 C CA . ILE A 1 210 ? 50.398 24.154 1.097 1.00 55.47 212 ILE A CA 1
ATOM 1649 C C . ILE A 1 210 ? 50.148 24.675 -0.309 1.00 43.48 212 ILE A C 1
ATOM 1650 O O . ILE A 1 210 ? 48.993 24.885 -0.635 1.00 43.27 212 ILE A O 1
ATOM 1655 N N . THR A 1 211 ? 51.203 24.768 -1.122 1.00 35.97 213 THR A N 1
ATOM 1656 C CA . THR A 1 211 ? 51.135 25.173 -2.534 1.00 34.55 213 THR A CA 1
ATOM 1657 C C . THR A 1 211 ? 51.884 24.144 -3.412 1.00 32.11 213 THR A C 1
ATOM 1658 O O . THR A 1 211 ? 52.849 23.539 -2.936 1.00 30.97 213 THR A O 1
ATOM 1662 N N . THR A 1 212 ? 51.466 23.992 -4.658 1.00 32.13 214 THR A N 1
ATOM 1663 C CA . THR A 1 212 ? 52.228 23.274 -5.726 1.00 32.24 214 THR A CA 1
ATOM 1664 C C . THR A 1 212 ? 53.658 23.842 -5.814 1.00 31.07 214 THR A C 1
ATOM 1665 O O . THR A 1 212 ? 54.584 23.058 -6.144 1.00 28.25 214 THR A O 1
ATOM 1669 N N . ALA A 1 213 ? 53.851 25.110 -5.422 1.00 28.81 215 ALA A N 1
ATOM 1670 C CA . ALA A 1 213 ? 55.157 25.806 -5.478 1.00 29.26 215 ALA A CA 1
ATOM 1671 C C . ALA A 1 213 ? 56.171 25.099 -4.588 1.00 29.40 215 ALA A C 1
ATOM 1672 O O . ALA A 1 213 ? 57.357 25.221 -4.888 1.00 28.44 215 ALA A O 1
ATOM 1674 N N . THR A 1 214 ? 55.731 24.446 -3.487 1.00 29.06 216 THR A N 1
ATOM 1675 C CA . THR A 1 214 ? 56.616 23.702 -2.538 1.00 29.76 216 THR A CA 1
ATOM 1676 C C . THR A 1 214 ? 57.375 22.591 -3.280 1.00 27.54 216 THR A C 1
ATOM 1677 O O . THR A 1 214 ? 58.562 22.455 -3.040 1.00 26.91 216 THR A O 1
ATOM 1681 N N . ASP A 1 215 ? 56.693 21.810 -4.123 1.00 25.23 217 ASP A N 1
ATOM 1682 C CA . ASP A 1 215 ? 57.316 20.752 -4.972 1.00 25.39 217 ASP A CA 1
ATOM 1683 C C . ASP A 1 215 ? 58.342 21.403 -5.920 1.00 23.77 217 ASP A C 1
ATOM 1684 O O . ASP A 1 215 ? 59.364 20.772 -6.207 1.00 23.89 217 ASP A O 1
ATOM 1689 N N . MET A 1 216 ? 58.041 22.589 -6.449 1.00 23.81 218 MET A N 1
ATOM 1690 C CA . MET A 1 216 ? 58.902 23.264 -7.435 1.00 24.44 218 MET A CA 1
ATOM 1691 C C . MET A 1 216 ? 60.204 23.695 -6.736 1.00 25.04 218 MET A C 1
ATOM 1692 O O . MET A 1 216 ? 61.288 23.435 -7.315 1.00 25.48 218 MET A O 1
ATOM 1697 N N . TRP A 1 217 ? 60.125 24.164 -5.494 1.00 25.83 219 TRP A N 1
ATOM 1698 C CA . TRP A 1 217 ? 61.309 24.436 -4.641 1.00 26.73 219 TRP A CA 1
ATOM 1699 C C . TRP A 1 217 ? 62.185 23.185 -4.592 1.00 28.11 219 TRP A C 1
ATOM 1700 O O . TRP A 1 217 ? 63.372 23.283 -4.908 1.00 26.98 219 TRP A O 1
ATOM 1711 N N . ASN A 1 218 ? 61.589 22.025 -4.326 1.00 26.21 220 ASN A N 1
ATOM 1712 C CA . ASN A 1 218 ? 62.354 20.763 -4.206 1.00 26.07 220 ASN A CA 1
ATOM 1713 C C . ASN A 1 218 ? 62.993 20.375 -5.547 1.00 25.18 220 ASN A C 1
ATOM 1714 O O . ASN A 1 218 ? 64.093 19.761 -5.515 1.00 23.81 220 ASN A O 1
ATOM 1719 N N . ILE A 1 219 ? 62.345 20.648 -6.676 1.00 24.63 221 ILE A N 1
ATOM 1720 C CA . ILE A 1 219 ? 62.946 20.332 -8.002 1.00 25.33 221 ILE A CA 1
ATOM 1721 C C . ILE A 1 219 ? 64.190 21.228 -8.190 1.00 25.62 221 ILE A C 1
ATOM 1722 O O . ILE A 1 219 ? 65.208 20.717 -8.641 1.00 22.86 221 ILE A O 1
ATOM 1727 N N . GLY A 1 220 ? 64.145 22.462 -7.690 1.00 24.91 222 GLY A N 1
ATOM 1728 C CA . GLY A 1 220 ? 65.316 23.358 -7.651 1.00 24.29 222 GLY A CA 1
ATOM 1729 C C . GLY A 1 220 ? 66.460 22.706 -6.891 1.00 25.11 222 GLY A C 1
ATOM 1730 O O . GLY A 1 220 ? 67.617 22.744 -7.384 1.00 23.39 222 GLY A O 1
ATOM 1731 N N . ILE A 1 221 ? 66.160 22.093 -5.738 1.00 24.09 223 ILE A N 1
ATOM 1732 C CA . ILE A 1 221 ? 67.196 21.469 -4.891 1.00 25.10 223 ILE A CA 1
ATOM 1733 C C . ILE A 1 221 ? 67.797 20.280 -5.640 1.00 25.97 223 ILE A C 1
ATOM 1734 O O . ILE A 1 221 ? 69.035 20.117 -5.619 1.00 27.40 223 ILE A O 1
ATOM 1739 N N . ILE A 1 222 ? 66.954 19.467 -6.271 1.00 24.81 224 ILE A N 1
ATOM 1740 C CA . ILE A 1 222 ? 67.410 18.254 -6.984 1.00 25.06 224 ILE A CA 1
ATOM 1741 C C . ILE A 1 222 ? 68.367 18.640 -8.116 1.00 24.09 224 ILE A C 1
ATOM 1742 O O . ILE A 1 222 ? 69.418 17.999 -8.215 1.00 23.90 224 ILE A O 1
ATOM 1747 N N . ALA A 1 223 ? 68.011 19.610 -8.957 1.00 22.07 225 ALA A N 1
ATOM 1748 C CA . ALA A 1 223 ? 68.901 20.112 -10.022 1.00 23.32 225 ALA A CA 1
ATOM 1749 C C . ALA A 1 223 ? 70.238 20.572 -9.409 1.00 23.25 225 ALA A C 1
ATOM 1750 O O . ALA A 1 223 ? 71.332 20.181 -9.971 1.00 23.47 225 ALA A O 1
ATOM 1752 N N . TYR A 1 224 ? 70.194 21.392 -8.353 1.00 24.32 226 TYR A N 1
ATOM 1753 C CA . TYR A 1 224 ? 71.401 21.925 -7.680 1.00 25.43 226 TYR A CA 1
ATOM 1754 C C . TYR A 1 224 ? 72.294 20.745 -7.245 1.00 27.21 226 TYR A C 1
ATOM 1755 O O . TYR A 1 224 ? 73.505 20.723 -7.584 1.00 26.08 226 TYR A O 1
ATOM 1764 N N . MET A 1 225 ? 71.710 19.731 -6.616 1.00 25.15 227 MET A N 1
ATOM 1765 C CA . MET A 1 225 ? 72.484 18.586 -6.078 1.00 25.96 227 MET A CA 1
ATOM 1766 C C . MET A 1 225 ? 73.053 17.710 -7.209 1.00 24.95 227 MET A C 1
ATOM 1767 O O . MET A 1 225 ? 74.204 17.233 -7.059 1.00 27.77 227 MET A O 1
ATOM 1772 N N . LEU A 1 226 ? 72.306 17.477 -8.279 1.00 24.88 228 LEU A N 1
ATOM 1773 C CA . LEU A 1 226 ? 72.800 16.668 -9.433 1.00 25.37 228 LEU A CA 1
ATOM 1774 C C . LEU A 1 226 ? 74.006 17.364 -10.091 1.00 26.23 228 LEU A C 1
ATOM 1775 O O . LEU A 1 226 ? 74.927 16.659 -10.570 1.00 26.86 228 LEU A O 1
ATOM 1780 N N . LEU A 1 227 ? 73.988 18.682 -10.135 1.00 27.63 229 LEU A N 1
ATOM 1781 C CA . LEU A 1 227 ? 74.928 19.502 -10.953 1.00 29.89 229 LEU A CA 1
ATOM 1782 C C . LEU A 1 227 ? 76.161 19.884 -10.141 1.00 29.73 229 LEU A C 1
ATOM 1783 O O . LEU A 1 227 ? 77.209 19.996 -10.752 1.00 29.38 229 LEU A O 1
ATOM 1788 N N . THR A 1 228 ? 76.031 20.102 -8.826 1.00 29.97 230 THR A N 1
ATOM 1789 C CA . THR A 1 228 ? 77.143 20.578 -7.958 1.00 29.43 230 THR A CA 1
ATOM 1790 C C . THR A 1 228 ? 77.651 19.456 -7.053 1.00 31.78 230 THR A C 1
ATOM 1791 O O . THR A 1 228 ? 78.751 19.607 -6.496 1.00 33.24 230 THR A O 1
ATOM 1795 N N . HIS A 1 229 ? 76.872 18.406 -6.849 1.00 31.87 231 HIS A N 1
ATOM 1796 C CA . HIS A 1 229 ? 77.198 17.311 -5.892 1.00 34.15 231 HIS A CA 1
ATOM 1797 C C . HIS A 1 229 ? 77.367 17.879 -4.483 1.00 34.75 231 HIS A C 1
ATOM 1798 O O . HIS A 1 229 ? 78.136 17.324 -3.711 1.00 36.33 231 HIS A O 1
ATOM 1805 N N . THR A 1 230 ? 76.588 18.891 -4.133 1.00 34.28 232 THR A N 1
ATOM 1806 C CA . THR A 1 230 ? 76.555 19.477 -2.784 1.00 34.73 232 THR A CA 1
ATOM 1807 C C . THR A 1 230 ? 75.108 19.834 -2.449 1.00 34.59 232 THR A C 1
ATOM 1808 O O . THR A 1 230 ? 74.286 19.976 -3.376 1.00 30.98 232 THR A O 1
ATOM 1812 N N . SER A 1 231 ? 74.818 19.934 -1.170 1.00 34.37 233 SER A N 1
ATOM 1813 C CA . SER A 1 231 ? 73.508 20.316 -0.613 1.00 36.35 233 SER A CA 1
ATOM 1814 C C . SER A 1 231 ? 73.399 21.819 -0.609 1.00 35.32 233 SER A C 1
ATOM 1815 O O . SER A 1 231 ? 74.270 22.490 -0.074 1.00 35.48 233 SER A O 1
ATOM 1818 N N . PRO A 1 232 ? 72.348 22.420 -1.200 1.00 32.13 234 PRO A N 1
ATOM 1819 C CA . PRO A 1 232 ? 72.266 23.873 -1.223 1.00 31.79 234 PRO A CA 1
ATOM 1820 C C . PRO A 1 232 ? 72.095 24.501 0.176 1.00 33.35 234 PRO A C 1
ATOM 1821 O O . PRO A 1 232 ? 72.565 25.627 0.362 1.00 36.06 234 PRO A O 1
ATOM 1825 N N . PHE A 1 233 ? 71.441 23.828 1.129 1.00 31.75 235 PHE A N 1
ATOM 1826 C CA . PHE A 1 233 ? 70.969 24.519 2.358 1.00 34.70 235 PHE A CA 1
ATOM 1827 C C . PHE A 1 233 ? 71.560 23.959 3.654 1.00 35.18 235 PHE A C 1
ATOM 1828 O O . PHE A 1 233 ? 71.370 24.640 4.677 1.00 36.04 235 PHE A O 1
ATOM 1836 N N . VAL A 1 234 ? 72.136 22.765 3.675 1.00 35.37 236 VAL A N 1
ATOM 1837 C CA . VAL A 1 234 ? 72.485 22.107 4.964 1.00 38.55 236 VAL A CA 1
ATOM 1838 C C . VAL A 1 234 ? 73.597 22.937 5.645 1.00 39.82 236 VAL A C 1
ATOM 1839 O O . VAL A 1 234 ? 74.489 23.434 4.937 1.00 38.08 236 VAL A O 1
ATOM 1843 N N . GLY A 1 235 ? 73.481 23.176 6.956 1.00 42.69 237 GLY A N 1
ATOM 1844 C CA . GLY A 1 235 ? 74.560 23.790 7.766 1.00 41.87 237 GLY A CA 1
ATOM 1845 C C . GLY A 1 235 ? 75.108 22.823 8.787 1.00 43.76 237 GLY A C 1
ATOM 1846 O O . GLY A 1 235 ? 74.679 21.636 8.768 1.00 42.87 237 GLY A O 1
ATOM 1847 N N . GLU A 1 236 ? 75.970 23.317 9.695 1.00 49.17 238 GLU A N 1
ATOM 1848 C CA . GLU A 1 236 ? 76.619 22.525 10.788 1.00 53.46 238 GLU A CA 1
ATOM 1849 C C . GLU A 1 236 ? 75.544 21.941 11.692 1.00 53.30 238 GLU A C 1
ATOM 1850 O O . GLU A 1 236 ? 75.786 20.865 12.278 1.00 58.33 238 GLU A O 1
ATOM 1856 N N . ASP A 1 237 ? 74.435 22.670 11.860 1.00 49.80 239 ASP A N 1
ATOM 1857 C CA . ASP A 1 237 ? 73.297 22.275 12.729 1.00 49.57 239 ASP A CA 1
ATOM 1858 C C . ASP A 1 237 ? 71.990 22.732 12.071 1.00 46.36 239 ASP A C 1
ATOM 1859 O O . ASP A 1 237 ? 72.052 23.506 11.103 1.00 43.47 239 ASP A O 1
ATOM 1864 N N . ASN A 1 238 ? 70.862 22.274 12.607 1.00 45.34 240 ASN A N 1
ATOM 1865 C CA . ASN A 1 238 ? 69.510 22.567 12.078 1.00 47.30 240 ASN A CA 1
ATOM 1866 C C . ASN A 1 238 ? 69.264 24.074 12.106 1.00 45.78 240 ASN A C 1
ATOM 1867 O O . ASN A 1 238 ? 68.651 24.579 11.175 1.00 43.11 240 ASN A O 1
ATOM 1872 N N . GLN A 1 239 ? 69.660 24.747 13.181 1.00 46.24 241 GLN A N 1
ATOM 1873 C CA . GLN A 1 239 ? 69.507 26.211 13.297 1.00 45.42 241 GLN A CA 1
ATOM 1874 C C . GLN A 1 239 ? 70.107 26.854 12.046 1.00 40.45 241 GLN A C 1
ATOM 1875 O O . GLN A 1 239 ? 69.447 27.706 11.442 1.00 38.03 241 GLN A O 1
ATOM 1881 N N . GLU A 1 240 ? 71.320 26.464 11.670 1.00 39.68 242 GLU A N 1
ATOM 1882 C CA . GLU A 1 240 ? 72.001 27.086 10.512 1.00 41.59 242 GLU A CA 1
ATOM 1883 C C . GLU A 1 240 ? 71.277 26.683 9.216 1.00 38.68 242 GLU A C 1
ATOM 1884 O O . GLU A 1 240 ? 71.202 27.529 8.316 1.00 36.06 242 GLU A O 1
ATOM 1890 N N . THR A 1 241 ? 70.789 25.441 9.112 1.00 37.51 243 THR A N 1
ATOM 1891 C CA . THR A 1 241 ? 69.998 24.978 7.929 1.00 38.33 243 THR A CA 1
ATOM 1892 C C . THR A 1 241 ? 68.754 25.864 7.777 1.00 38.06 243 THR A C 1
ATOM 1893 O O . THR A 1 241 ? 68.518 26.334 6.667 1.00 35.17 243 THR A O 1
ATOM 1897 N N . TYR A 1 242 ? 68.046 26.133 8.887 1.00 39.29 244 TYR A N 1
ATOM 1898 C CA . TYR A 1 242 ? 66.773 26.885 8.905 1.00 42.06 244 TYR A CA 1
ATOM 1899 C C . TYR A 1 242 ? 67.056 28.345 8.534 1.00 40.66 244 TYR A C 1
ATOM 1900 O O . TYR A 1 242 ? 66.290 28.918 7.765 1.00 40.01 244 TYR A O 1
ATOM 1909 N N . LEU A 1 243 ? 68.172 28.898 8.994 1.00 40.63 245 LEU A N 1
ATOM 1910 C CA . LEU A 1 243 ? 68.647 30.245 8.577 1.00 42.17 245 LEU A CA 1
ATOM 1911 C C . LEU A 1 243 ? 68.982 30.237 7.071 1.00 39.36 245 LEU A C 1
ATOM 1912 O O . LEU A 1 243 ? 68.582 31.166 6.383 1.00 38.87 245 LEU A O 1
ATOM 1917 N N . ASN A 1 244 ? 69.693 29.228 6.579 1.00 37.54 246 ASN A N 1
ATOM 1918 C CA . ASN A 1 244 ? 70.039 29.132 5.134 1.00 38.18 246 ASN A CA 1
ATOM 1919 C C . ASN A 1 244 ? 68.737 29.145 4.313 1.00 36.08 246 ASN A C 1
ATOM 1920 O O . ASN A 1 244 ? 68.652 29.933 3.349 1.00 36.72 246 ASN A O 1
ATOM 1925 N N . ILE A 1 245 ? 67.733 28.358 4.711 1.00 35.89 247 ILE A N 1
ATOM 1926 C CA . ILE A 1 245 ? 66.474 28.230 3.928 1.00 33.68 247 ILE A CA 1
ATOM 1927 C C . ILE A 1 245 ? 65.708 29.551 4.009 1.00 36.08 247 ILE A C 1
ATOM 1928 O O . ILE A 1 245 ? 65.344 30.092 2.942 1.00 34.69 247 ILE A O 1
ATOM 1933 N N . SER A 1 246 ? 65.477 30.066 5.219 1.00 39.23 248 SER A N 1
ATOM 1934 C CA . SER A 1 246 ? 64.588 31.230 5.453 1.00 40.46 248 SER A CA 1
ATOM 1935 C C . SER A 1 246 ? 65.187 32.478 4.794 1.00 42.50 248 SER A C 1
ATOM 1936 O O . SER A 1 246 ? 64.405 33.322 4.296 1.00 45.08 248 SER A O 1
ATOM 1939 N N . GLN A 1 247 ? 66.517 32.550 4.689 1.00 41.84 249 GLN A N 1
ATOM 1940 C CA . GLN A 1 247 ? 67.226 33.679 4.025 1.00 45.87 249 GLN A CA 1
ATOM 1941 C C . GLN A 1 247 ? 67.515 33.326 2.557 1.00 44.48 249 GLN A C 1
ATOM 1942 O O . GLN A 1 247 ? 67.997 34.198 1.839 1.00 41.64 249 GLN A O 1
ATOM 1948 N N . VAL A 1 248 ? 67.188 32.102 2.126 1.00 41.68 250 VAL A N 1
ATOM 1949 C CA . VAL A 1 248 ? 67.607 31.560 0.807 1.00 41.21 250 VAL A CA 1
ATOM 1950 C C . VAL A 1 248 ? 69.078 31.939 0.582 1.00 40.50 250 VAL A C 1
ATOM 1951 O O . VAL A 1 248 ? 69.394 32.601 -0.413 1.00 40.92 250 VAL A O 1
ATOM 1955 N N . ASN A 1 249 ? 69.938 31.495 1.478 1.00 41.53 251 ASN A N 1
ATOM 1956 C CA . ASN A 1 249 ? 71.396 31.687 1.403 1.00 44.16 251 ASN A CA 1
ATOM 1957 C C . ASN A 1 249 ? 71.987 30.505 0.611 1.00 41.60 251 ASN A C 1
ATOM 1958 O O . ASN A 1 249 ? 72.182 29.429 1.209 1.00 42.01 251 ASN A O 1
ATOM 1963 N N . VAL A 1 250 ? 72.221 30.682 -0.695 1.00 38.03 252 VAL A N 1
ATOM 1964 C CA . VAL A 1 250 ? 72.703 29.592 -1.585 1.00 35.86 252 VAL A CA 1
ATOM 1965 C C . VAL A 1 250 ? 74.062 29.966 -2.168 1.00 36.13 252 VAL A C 1
ATOM 1966 O O . VAL A 1 250 ? 74.215 31.093 -2.665 1.00 36.69 252 VAL A O 1
ATOM 1970 N N . ASP A 1 251 ? 74.957 28.997 -2.192 1.00 34.62 253 ASP A N 1
ATOM 1971 C CA . ASP A 1 251 ? 76.292 29.095 -2.808 1.00 36.35 253 ASP A CA 1
ATOM 1972 C C . ASP A 1 251 ? 76.123 28.974 -4.320 1.00 33.55 253 ASP A C 1
ATOM 1973 O O . ASP A 1 251 ? 75.901 27.841 -4.804 1.00 32.59 253 ASP A O 1
ATOM 1978 N N . TYR A 1 252 ? 76.244 30.107 -5.026 1.00 34.02 254 TYR A N 1
ATOM 1979 C CA . TYR A 1 252 ? 76.355 30.219 -6.502 1.00 31.93 254 TYR A CA 1
ATOM 1980 C C . TYR A 1 252 ? 77.764 30.679 -6.902 1.00 31.74 254 TYR A C 1
ATOM 1981 O O . TYR A 1 252 ? 77.911 31.288 -7.985 1.00 28.96 254 TYR A O 1
ATOM 1990 N N . SER A 1 253 ? 78.770 30.379 -6.079 1.00 33.47 255 SER A N 1
ATOM 1991 C CA . SER A 1 253 ? 80.171 30.820 -6.278 1.00 35.70 255 SER A CA 1
ATOM 1992 C C . SER A 1 253 ? 80.731 30.210 -7.569 1.00 37.08 255 SER A C 1
ATOM 1993 O O . SER A 1 253 ? 80.289 29.110 -7.981 1.00 33.19 255 SER A O 1
ATOM 1996 N N . GLU A 1 254 ? 81.697 30.898 -8.143 1.00 37.63 256 GLU A N 1
ATOM 1997 C CA . GLU A 1 254 ? 82.418 30.526 -9.381 1.00 42.18 256 GLU A CA 1
ATOM 1998 C C . GLU A 1 254 ? 83.037 29.121 -9.212 1.00 40.55 256 GLU A C 1
ATOM 1999 O O . GLU A 1 254 ? 83.064 28.373 -10.190 1.00 41.37 256 GLU A O 1
ATOM 2005 N N . GLU A 1 255 ? 83.465 28.756 -8.004 1.00 41.14 257 GLU A N 1
ATOM 2006 C CA . GLU A 1 255 ? 84.094 27.435 -7.716 1.00 43.59 257 GLU A CA 1
ATOM 2007 C C . GLU A 1 255 ? 83.030 26.333 -7.782 1.00 42.05 257 GLU A C 1
ATOM 2008 O O . GLU A 1 255 ? 83.274 25.308 -8.436 1.00 44.04 257 GLU A O 1
ATOM 2014 N N . THR A 1 256 ? 81.905 26.519 -7.105 1.00 37.05 258 THR A N 1
ATOM 2015 C CA . THR A 1 256 ? 80.809 25.532 -7.084 1.00 35.65 258 THR A CA 1
ATOM 2016 C C . THR A 1 256 ? 80.184 25.404 -8.482 1.00 34.95 258 THR A C 1
ATOM 2017 O O . THR A 1 256 ? 79.803 24.264 -8.834 1.00 34.57 258 THR A O 1
ATOM 2021 N N . PHE A 1 257 ? 80.137 26.493 -9.276 1.00 32.37 259 PHE A N 1
ATOM 2022 C CA . PHE A 1 257 ? 79.393 26.553 -10.569 1.00 31.00 259 PHE A CA 1
ATOM 2023 C C . PHE A 1 257 ? 80.328 26.610 -11.799 1.00 33.42 259 PHE A C 1
ATOM 2024 O O . PHE A 1 257 ? 79.813 26.823 -12.898 1.00 31.80 259 PHE A O 1
ATOM 2032 N N . SER A 1 258 ? 81.633 26.357 -11.650 1.00 34.65 260 SER A N 1
ATOM 2033 C CA . SER A 1 258 ? 82.638 26.459 -12.755 1.00 36.29 260 SER A CA 1
ATOM 2034 C C . SER A 1 258 ? 82.271 25.513 -13.912 1.00 35.08 260 SER A C 1
ATOM 2035 O O . SER A 1 258 ? 82.589 25.848 -15.066 1.00 37.00 260 SER A O 1
ATOM 2038 N N . SER A 1 259 ? 81.660 24.368 -13.639 1.00 33.91 261 SER A N 1
ATOM 2039 C CA . SER A 1 259 ? 81.325 23.382 -14.701 1.00 36.14 261 SER A CA 1
ATOM 2040 C C . SER A 1 259 ? 79.809 23.229 -14.844 1.00 33.30 261 SER A C 1
ATOM 2041 O O . SER A 1 259 ? 79.374 22.233 -15.414 1.00 34.51 261 SER A O 1
ATOM 2044 N N . VAL A 1 260 ? 79.048 24.242 -14.438 1.00 30.08 262 VAL A N 1
ATOM 2045 C CA . VAL A 1 260 ? 77.578 24.272 -14.548 1.00 28.74 262 VAL A CA 1
ATOM 2046 C C . VAL A 1 260 ? 77.186 25.419 -15.495 1.00 26.09 262 VAL A C 1
ATOM 2047 O O . VAL A 1 260 ? 77.736 26.499 -15.364 1.00 26.37 262 VAL A O 1
ATOM 2051 N N . SER A 1 261 ? 76.373 25.135 -16.490 1.00 25.14 263 SER A N 1
ATOM 2052 C CA . SER A 1 261 ? 76.001 26.111 -17.552 1.00 24.81 263 SER A CA 1
ATOM 2053 C C . SER A 1 261 ? 75.171 27.214 -16.937 1.00 26.39 263 SER A C 1
ATOM 2054 O O . SER A 1 261 ? 74.533 26.993 -15.856 1.00 24.62 263 SER A O 1
ATOM 2057 N N . GLN A 1 262 ? 75.131 28.364 -17.601 1.00 25.27 264 GLN A N 1
ATOM 2058 C CA . GLN A 1 262 ? 74.292 29.473 -17.153 1.00 26.38 264 GLN A CA 1
ATOM 2059 C C . GLN A 1 262 ? 72.819 29.056 -17.184 1.00 24.90 264 GLN A C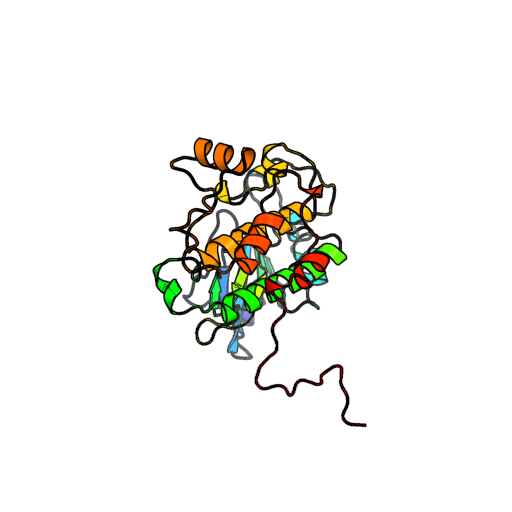 1
ATOM 2060 O O . GLN A 1 262 ? 72.043 29.503 -16.277 1.00 23.95 264 GLN A O 1
ATOM 2066 N N . LEU A 1 263 ? 72.401 28.368 -18.229 1.00 26.02 265 LEU A N 1
ATOM 2067 C CA . LEU A 1 263 ? 70.980 27.966 -18.391 1.00 26.80 265 LEU A CA 1
ATOM 2068 C C . LEU A 1 263 ? 70.528 27.088 -17.198 1.00 26.81 265 LEU A C 1
ATOM 2069 O O . LEU A 1 263 ? 69.420 27.320 -16.688 1.00 27.51 265 LEU A O 1
ATOM 2074 N N . ALA A 1 264 ? 71.361 26.163 -16.724 1.00 25.23 266 ALA A N 1
ATOM 2075 C CA . ALA A 1 264 ? 71.053 25.347 -15.526 1.00 24.52 266 ALA A CA 1
ATOM 2076 C C . ALA A 1 264 ? 70.976 26.250 -14.299 1.00 25.34 266 ALA A C 1
ATOM 2077 O O . ALA A 1 264 ? 70.093 26.034 -13.462 1.00 23.38 266 ALA A O 1
ATOM 2079 N N . THR A 1 265 ? 71.922 27.203 -14.168 1.00 23.86 267 THR A N 1
ATOM 2080 C CA . THR A 1 265 ? 71.953 28.183 -13.068 1.00 23.52 267 THR A CA 1
ATOM 2081 C C . THR A 1 265 ? 70.614 28.970 -13.058 1.00 25.60 267 THR A C 1
ATOM 2082 O O . THR A 1 265 ? 70.029 29.174 -11.961 1.00 25.51 267 THR A O 1
ATOM 2086 N N . ASP A 1 266 ? 70.173 29.439 -14.228 1.00 26.54 268 ASP A N 1
ATOM 2087 C CA . ASP A 1 266 ? 68.903 30.191 -14.411 1.00 25.85 268 ASP A CA 1
ATOM 2088 C C . ASP A 1 266 ? 67.732 29.302 -13.915 1.00 27.15 268 ASP A C 1
ATOM 2089 O O . ASP A 1 266 ? 66.874 29.780 -13.139 1.00 25.20 268 ASP A O 1
ATOM 2094 N N . PHE A 1 267 ? 67.744 28.049 -14.289 1.00 26.49 269 PHE A N 1
ATOM 2095 C CA . PHE A 1 267 ? 66.668 27.114 -13.952 1.00 27.32 269 PHE A CA 1
ATOM 2096 C C . PHE A 1 267 ? 66.580 27.020 -12.436 1.00 26.33 269 PHE A C 1
ATOM 2097 O O . PHE A 1 267 ? 65.509 27.259 -11.864 1.00 27.76 269 PHE A O 1
ATOM 2105 N N . ILE A 1 268 ? 67.710 26.754 -11.791 1.00 26.09 270 ILE A N 1
ATOM 2106 C CA . ILE A 1 268 ? 67.787 26.614 -10.316 1.00 26.03 270 ILE A CA 1
ATOM 2107 C C . ILE A 1 268 ? 67.352 27.944 -9.681 1.00 26.05 270 ILE A C 1
ATOM 2108 O O . ILE A 1 268 ? 66.576 27.925 -8.723 1.00 24.42 270 ILE A O 1
ATOM 2113 N N . GLN A 1 269 ? 67.868 29.065 -10.168 1.00 26.95 271 GLN A N 1
ATOM 2114 C CA . GLN A 1 269 ? 67.652 30.385 -9.523 1.00 27.70 271 GLN A CA 1
ATOM 2115 C C . GLN A 1 269 ? 66.168 30.789 -9.640 1.00 28.10 271 GLN A C 1
ATOM 2116 O O . GLN A 1 269 ? 65.713 31.533 -8.781 1.00 28.30 271 GLN A O 1
ATOM 2122 N N . SER A 1 270 ? 65.453 30.318 -10.661 1.00 28.98 272 SER A N 1
ATOM 2123 C CA . SER A 1 270 ? 64.016 30.631 -10.850 1.00 31.04 272 SER A CA 1
ATOM 2124 C C . SER A 1 270 ? 63.165 29.841 -9.828 1.00 29.65 272 SER A C 1
ATOM 2125 O O . SER A 1 270 ? 62.161 30.383 -9.394 1.00 29.10 272 SER A O 1
ATOM 2128 N N . LEU A 1 271 ? 63.662 28.699 -9.333 1.00 26.97 273 LEU A N 1
ATOM 2129 C CA . LEU A 1 271 ? 62.939 27.826 -8.358 1.00 28.37 273 LEU A CA 1
ATOM 2130 C C . LEU A 1 271 ? 63.316 28.151 -6.910 1.00 27.80 273 LEU A C 1
ATOM 2131 O O . LEU A 1 271 ? 62.404 28.080 -6.022 1.00 27.21 273 LEU A O 1
ATOM 2136 N N . LEU A 1 272 ? 64.585 28.430 -6.624 1.00 28.33 274 LEU A N 1
ATOM 2137 C CA . LEU A 1 272 ? 65.012 28.671 -5.223 1.00 28.71 274 LEU A CA 1
ATOM 2138 C C . LEU A 1 272 ? 64.778 30.145 -4.890 1.00 32.27 274 LEU A C 1
ATOM 2139 O O . LEU A 1 272 ? 65.787 30.932 -4.760 1.00 31.16 274 LEU A O 1
ATOM 2144 N N . VAL A 1 273 ? 63.496 30.542 -4.820 1.00 31.89 275 VAL A N 1
ATOM 2145 C CA . VAL A 1 273 ? 63.103 31.915 -4.418 1.00 35.60 275 VAL A CA 1
ATOM 2146 C C . VAL A 1 273 ? 62.130 31.822 -3.235 1.00 34.49 275 VAL A C 1
ATOM 2147 O O . VAL A 1 273 ? 61.365 30.864 -3.159 1.00 31.63 275 VAL A O 1
ATOM 2151 N N . LYS A 1 274 ? 62.264 32.742 -2.297 1.00 35.57 276 LYS A N 1
ATOM 2152 C CA . LYS A 1 274 ? 61.569 32.726 -0.992 1.00 35.54 276 LYS A CA 1
ATOM 2153 C C . LYS A 1 274 ? 60.069 32.756 -1.245 1.00 34.60 276 LYS A C 1
ATOM 2154 O O . LYS A 1 274 ? 59.377 31.962 -0.635 1.00 33.53 276 LYS A O 1
ATOM 2160 N N . ASN A 1 275 ? 59.604 33.618 -2.153 1.00 33.58 277 ASN A N 1
ATOM 2161 C CA . ASN A 1 275 ? 58.155 33.839 -2.388 1.00 35.89 277 ASN A CA 1
ATOM 2162 C C . ASN A 1 275 ? 57.626 32.752 -3.319 1.00 33.23 277 ASN A C 1
ATOM 2163 O O . ASN A 1 275 ? 57.920 32.782 -4.517 1.00 32.52 277 ASN A O 1
ATOM 2168 N N . PRO A 1 276 ? 56.818 31.785 -2.805 1.00 31.42 278 PRO A N 1
ATOM 2169 C CA . PRO A 1 276 ? 56.335 30.668 -3.613 1.00 31.77 278 PRO A CA 1
ATOM 2170 C C . PRO A 1 276 ? 55.574 31.116 -4.874 1.00 32.41 278 PRO A C 1
ATOM 2171 O O . PRO A 1 276 ? 55.655 30.438 -5.878 1.00 31.65 278 PRO A O 1
ATOM 2175 N N . GLU A 1 277 ? 54.902 32.261 -4.824 1.00 35.79 279 GLU A N 1
ATOM 2176 C CA . GLU A 1 277 ? 54.105 32.804 -5.963 1.00 37.37 279 GLU A CA 1
ATOM 2177 C C . GLU A 1 277 ? 55.025 33.224 -7.114 1.00 34.33 279 GLU A C 1
ATOM 2178 O O . GLU A 1 277 ? 54.540 33.316 -8.226 1.00 35.30 279 GLU A O 1
ATOM 2184 N N . LYS A 1 278 ? 56.302 33.489 -6.864 1.00 34.65 280 LYS A N 1
ATOM 2185 C CA . LYS A 1 278 ? 57.254 33.928 -7.924 1.00 35.49 280 LYS A CA 1
ATOM 2186 C C . LYS A 1 278 ? 57.911 32.712 -8.614 1.00 34.90 280 LYS A C 1
ATOM 2187 O O . LYS A 1 278 ? 58.658 32.929 -9.539 1.00 35.63 280 LYS A O 1
ATOM 2193 N N . ARG A 1 279 ? 57.743 31.489 -8.086 1.00 31.61 281 ARG A N 1
ATOM 2194 C CA . ARG A 1 279 ? 58.319 30.262 -8.673 1.00 30.52 281 ARG A CA 1
ATOM 2195 C C . ARG A 1 279 ? 57.492 29.880 -9.877 1.00 30.26 281 ARG A C 1
ATOM 2196 O O . ARG A 1 279 ? 56.270 29.923 -9.818 1.00 31.47 281 ARG A O 1
ATOM 2204 N N . PRO A 1 280 ? 58.122 29.489 -10.997 1.00 29.60 282 PRO A N 1
ATOM 2205 C CA . PRO A 1 280 ? 57.377 28.951 -12.126 1.00 29.22 282 PRO A CA 1
ATOM 2206 C C . PRO A 1 280 ? 56.654 27.636 -11.770 1.00 30.01 282 PRO A C 1
ATOM 2207 O O . PRO A 1 280 ? 57.133 26.865 -10.910 1.00 33.33 282 PRO A O 1
ATOM 2211 N N . THR A 1 281 ? 55.575 27.364 -12.470 1.00 27.79 283 THR A N 1
ATOM 2212 C CA . THR A 1 281 ? 54.839 26.070 -12.453 1.00 29.33 283 THR A CA 1
ATOM 2213 C C . THR A 1 281 ? 55.666 24.981 -13.151 1.00 29.31 283 THR A C 1
ATOM 2214 O O . THR A 1 281 ? 56.636 25.308 -13.891 1.00 27.77 283 THR A O 1
ATOM 2218 N N . ALA A 1 282 ? 55.284 23.739 -12.952 1.00 27.47 284 ALA A N 1
ATOM 2219 C CA . ALA A 1 282 ? 55.865 22.586 -13.647 1.00 27.19 284 ALA A CA 1
ATOM 2220 C C . ALA A 1 282 ? 55.711 22.804 -15.156 1.00 27.76 284 ALA A C 1
ATOM 2221 O O . ALA A 1 282 ? 56.668 22.575 -15.916 1.00 26.72 284 ALA A O 1
ATOM 2223 N N . GLU A 1 283 ? 54.556 23.293 -15.591 1.00 30.12 285 GLU A N 1
ATOM 2224 C CA . GLU A 1 283 ? 54.286 23.478 -17.037 1.00 30.68 285 GLU A CA 1
ATOM 2225 C C . GLU A 1 283 ? 55.285 24.489 -17.630 1.00 29.38 285 GLU A C 1
ATOM 2226 O O . GLU A 1 283 ? 55.890 24.191 -18.651 1.00 30.15 285 GLU A O 1
ATOM 2232 N N . ILE A 1 284 ? 55.476 25.623 -16.979 1.00 29.85 286 ILE A N 1
ATOM 2233 C CA . ILE A 1 284 ? 56.432 26.677 -17.415 1.00 30.07 286 ILE A CA 1
ATOM 2234 C C . ILE A 1 284 ? 57.868 26.120 -17.384 1.00 29.69 286 ILE A C 1
ATOM 2235 O O . ILE A 1 284 ? 58.625 26.364 -18.373 1.00 28.49 286 ILE A O 1
ATOM 2240 N N . CYS A 1 285 ? 58.238 25.342 -16.356 1.00 27.57 287 CYS A N 1
ATOM 2241 C CA . CYS A 1 285 ? 59.581 24.712 -16.260 1.00 27.86 287 CYS A CA 1
ATOM 2242 C C . CYS A 1 285 ? 59.862 23.812 -17.457 1.00 26.02 287 CYS A C 1
ATOM 2243 O O . CYS A 1 285 ? 61.000 23.804 -17.917 1.00 26.02 287 CYS A O 1
ATOM 2246 N N . LEU A 1 286 ? 58.866 23.072 -17.944 1.00 27.51 288 LEU A N 1
ATOM 2247 C CA . LEU A 1 286 ? 59.065 22.139 -19.064 1.00 27.89 288 LEU A CA 1
ATOM 2248 C C . LEU A 1 286 ? 59.421 22.909 -20.335 1.00 28.42 288 LEU A C 1
ATOM 2249 O O . LEU A 1 286 ? 60.068 22.301 -21.191 1.00 29.99 288 LEU A O 1
ATOM 2254 N N . SER A 1 287 ? 59.112 24.203 -20.405 1.00 28.42 289 SER A N 1
ATOM 2255 C CA . SER A 1 287 ? 59.443 25.063 -21.571 1.00 29.61 289 SER A CA 1
ATOM 2256 C C . SER A 1 287 ? 60.764 25.803 -21.366 1.00 28.75 289 SER A C 1
ATOM 2257 O O . SER A 1 287 ? 61.143 26.541 -22.271 1.00 28.46 289 SER A O 1
ATOM 2260 N N . HIS A 1 288 ? 61.406 25.681 -20.203 1.00 26.37 290 HIS A N 1
ATOM 2261 C CA . HIS A 1 288 ? 62.692 26.362 -19.919 1.00 25.45 290 HIS A CA 1
ATOM 2262 C C . HIS A 1 288 ? 63.741 26.023 -21.013 1.00 26.73 290 HIS A C 1
ATOM 2263 O O . HIS A 1 288 ? 63.871 24.851 -21.383 1.00 24.48 290 HIS A O 1
ATOM 2270 N N . SER A 1 289 ? 64.494 27.040 -21.474 1.00 25.55 291 SER A N 1
ATOM 2271 C CA . SER A 1 289 ? 65.530 26.913 -22.527 1.00 26.71 291 SER A CA 1
ATOM 2272 C C . SER A 1 289 ? 66.542 25.836 -22.148 1.00 25.67 291 SER A C 1
ATOM 2273 O O . SER A 1 289 ? 67.047 25.120 -23.054 1.00 26.56 291 SER A O 1
ATOM 2276 N N . TRP A 1 290 ? 66.830 25.665 -20.862 1.00 24.43 292 TRP A N 1
ATOM 2277 C CA . TRP A 1 290 ? 67.816 24.637 -20.420 1.00 25.31 292 TRP A CA 1
ATOM 2278 C C . TRP A 1 290 ? 67.407 23.260 -20.943 1.00 26.88 292 TRP A C 1
ATOM 2279 O O . TRP A 1 290 ? 68.283 22.496 -21.282 1.00 27.17 292 TRP A O 1
ATOM 2290 N N . LEU A 1 291 ? 66.107 22.965 -20.992 1.00 26.67 293 LEU A N 1
ATOM 2291 C CA . LEU A 1 291 ? 65.579 21.614 -21.238 1.00 28.14 293 LEU A CA 1
ATOM 2292 C C . LEU A 1 291 ? 65.271 21.432 -22.728 1.00 30.27 293 LEU A C 1
ATOM 2293 O O . LEU A 1 291 ? 64.822 20.373 -23.071 1.00 30.65 293 LEU A O 1
ATOM 2298 N N . GLN A 1 292 ? 65.473 22.456 -23.559 1.00 29.80 294 GLN A N 1
ATOM 2299 C CA . GLN A 1 292 ? 65.232 22.357 -25.012 1.00 33.00 294 GLN A CA 1
ATOM 2300 C C . GLN A 1 292 ? 66.496 21.761 -25.659 1.00 33.55 294 GLN A C 1
ATOM 2301 O O . GLN A 1 292 ? 67.583 22.389 -25.610 1.00 36.39 294 GLN A O 1
ATOM 2307 N N . GLN A 1 293 ? 66.396 20.554 -26.154 1.00 33.04 295 GLN A N 1
ATOM 2308 C CA . GLN A 1 293 ? 67.536 19.840 -26.750 1.00 35.18 295 GLN A CA 1
ATOM 2309 C C . GLN A 1 293 ? 67.029 18.999 -27.906 1.00 38.08 295 GLN A C 1
ATOM 2310 O O . GLN A 1 293 ? 65.961 18.406 -27.768 1.00 38.08 295 GLN A O 1
ATOM 2316 N N . TRP A 1 294 ? 67.715 19.033 -29.028 1.00 34.23 296 TRP A N 1
ATOM 2317 C CA . TRP A 1 294 ? 67.399 18.184 -30.193 1.00 37.11 296 TRP A CA 1
ATOM 2318 C C . TRP A 1 294 ? 68.163 16.863 -30.052 1.00 39.96 296 TRP A C 1
ATOM 2319 O O . TRP A 1 294 ? 69.398 16.912 -29.901 1.00 36.17 296 TRP A O 1
ATOM 2330 N N . ASP A 1 295 ? 67.480 15.720 -30.146 1.00 42.82 297 ASP A N 1
ATOM 2331 C CA . ASP A 1 295 ? 68.147 14.397 -30.287 1.00 47.19 297 ASP A CA 1
ATOM 2332 C C . ASP A 1 295 ? 68.856 14.359 -31.656 1.00 48.19 297 ASP A C 1
ATOM 2333 O O . ASP A 1 295 ? 68.147 14.358 -32.678 1.00 46.56 297 ASP A O 1
ATOM 2338 N N . PHE A 1 296 ? 70.205 14.363 -31.664 1.00 48.96 298 PHE A N 1
ATOM 2339 C CA . PHE A 1 296 ? 71.052 14.625 -32.869 1.00 53.66 298 PHE A CA 1
ATOM 2340 C C . PHE A 1 296 ? 70.808 13.532 -33.909 1.00 52.63 298 PHE A C 1
ATOM 2341 O O . PHE A 1 296 ? 71.064 13.787 -35.080 1.00 51.21 298 PHE A O 1
ATOM 2349 N N . GLU A 1 297 ? 70.291 12.378 -33.478 1.00 55.76 299 GLU A N 1
ATOM 2350 C CA . GLU A 1 297 ? 70.021 11.197 -34.345 1.00 64.25 299 GLU A CA 1
ATOM 2351 C C . GLU A 1 297 ? 68.685 11.373 -35.079 1.00 61.25 299 GLU A C 1
ATOM 2352 O O . GLU A 1 297 ? 68.426 10.580 -35.976 1.00 66.67 299 GLU A O 1
ATOM 2358 N N . ASN A 1 298 ? 67.896 12.397 -34.730 1.00 58.78 300 ASN A N 1
ATOM 2359 C CA . ASN A 1 298 ? 66.676 12.802 -35.486 1.00 57.40 300 ASN A CA 1
ATOM 2360 C C . ASN A 1 298 ? 67.029 13.884 -36.509 1.00 56.66 300 ASN A C 1
ATOM 2361 O O . ASN A 1 298 ? 67.994 14.632 -36.294 1.00 50.22 300 ASN A O 1
ATOM 2366 N N . LEU A 1 299 ? 66.283 13.911 -37.608 1.00 57.63 301 LEU A N 1
ATOM 2367 C CA . LEU A 1 299 ? 66.478 14.827 -38.745 1.00 59.30 301 LEU A CA 1
ATOM 2368 C C . LEU A 1 299 ? 65.653 16.101 -38.508 1.00 58.54 301 LEU A C 1
ATOM 2369 O O . LEU A 1 299 ? 64.400 16.018 -38.540 1.00 55.11 301 LEU A O 1
ATOM 2374 N N . PHE A 1 300 ? 66.330 17.234 -38.296 1.00 53.88 302 PHE A N 1
ATOM 2375 C CA . PHE A 1 300 ? 65.708 18.542 -37.976 1.00 51.35 302 PHE A CA 1
ATOM 2376 C C . PHE A 1 300 ? 65.082 19.128 -39.245 1.00 51.29 302 PHE A C 1
ATOM 2377 O O . PHE A 1 300 ? 65.744 19.146 -40.280 1.00 55.65 302 PHE A O 1
ATOM 2385 N N . HIS A 1 301 ? 63.852 19.616 -39.135 1.00 50.98 303 HIS A N 1
ATOM 2386 C CA . HIS A 1 301 ? 63.099 20.292 -40.218 1.00 53.10 303 HIS A CA 1
ATOM 2387 C C . HIS A 1 301 ? 63.050 21.791 -39.919 1.00 53.20 303 HIS A C 1
ATOM 2388 O O . HIS A 1 301 ? 62.289 22.231 -39.057 1.00 50.27 303 HIS A O 1
ATOM 2395 N N . PRO A 1 302 ? 63.869 22.615 -40.608 1.00 50.59 304 PRO A N 1
ATOM 2396 C CA . PRO A 1 302 ? 63.952 24.042 -40.298 1.00 49.38 304 PRO A CA 1
ATOM 2397 C C . PRO A 1 302 ? 62.757 24.837 -40.836 1.00 51.18 304 PRO A C 1
ATOM 2398 O O . PRO A 1 302 ? 61.961 24.281 -41.612 1.00 51.34 304 PRO A O 1
ATOM 2402 N N . GLU A 1 303 ? 62.688 26.121 -40.458 1.00 53.02 305 GLU A N 1
ATOM 2403 C CA . GLU A 1 303 ? 61.636 27.090 -40.873 1.00 55.82 305 GLU A CA 1
ATOM 2404 C C . GLU A 1 303 ? 61.710 27.350 -42.384 1.00 57.05 305 GLU A C 1
ATOM 2405 O O . GLU A 1 303 ? 60.635 27.524 -42.993 1.00 56.62 305 GLU A O 1
ATOM 2411 N N . GLU A 1 304 ? 62.927 27.446 -42.946 1.00 57.62 306 GLU A N 1
ATOM 2412 C CA . GLU A 1 304 ? 63.171 27.633 -44.406 1.00 58.81 306 GLU A CA 1
ATOM 2413 C C . GLU A 1 304 ? 63.052 26.273 -45.112 1.00 59.49 306 GLU A C 1
ATOM 2414 O O . GLU A 1 304 ? 64.062 25.507 -45.133 1.00 58.36 306 GLU A O 1
ATOM 2420 N N . THR A 1 305 ? 61.866 26.013 -45.685 1.00 59.71 307 THR A N 1
ATOM 2421 C CA . THR A 1 305 ? 61.475 24.773 -46.428 1.00 59.44 307 THR A CA 1
ATOM 2422 C C . THR A 1 305 ? 62.076 24.805 -47.843 1.00 59.25 307 THR A C 1
ATOM 2423 O O . THR A 1 305 ? 62.333 25.909 -48.342 1.00 57.24 307 THR A O 1
ATOM 2427 N N . SER A 1 306 ? 62.249 23.637 -48.473 1.00 59.61 308 SER A N 1
ATOM 2428 C CA . SER A 1 306 ? 62.971 23.464 -49.771 1.00 60.02 308 SER A CA 1
ATOM 2429 C C . SER A 1 306 ? 62.177 24.091 -50.937 1.00 65.70 308 SER A C 1
ATOM 2430 O O . SER A 1 306 ? 62.825 24.557 -51.901 1.00 70.46 308 SER A O 1
ATOM 2433 N N . SER A 1 307 ? 60.838 24.133 -50.850 1.00 70.62 309 SER A N 1
ATOM 2434 C CA . SER A 1 307 ? 59.927 24.593 -51.946 1.00 75.82 309 SER A CA 1
ATOM 2435 C C . SER A 1 307 ? 60.367 25.974 -52.467 1.00 78.42 309 SER A C 1
ATOM 2436 O O . SER A 1 307 ? 59.949 27.015 -51.969 1.00 81.64 309 SER A O 1
#

Solvent-accessible surface area: 15286 Å² total; per-residue (Å²): 134,123,81,142,51,94,44,48,125,51,0,77,99,104,7,100,67,30,117,112,76,64,28,167,46,189,53,20,30,31,61,18,0,53,13,120,104,106,47,95,68,29,10,0,27,28,5,77,4,147,37,178,62,116,95,15,28,72,111,4,68,76,16,20,60,10,6,98,83,0,61,94,8,84,48,0,4,48,10,99,63,18,0,0,25,116,49,30,0,0,2,0,14,53,39,9,63,11,28,70,0,58,34,6,5,66,87,139,42,25,176,138,23,56,79,92,34,4,10,77,0,0,60,15,0,0,62,0,0,72,51,0,24,114,46,78,1,0,0,12,26,1,49,0,50,10,0,34,0,44,35,62,159,116,34,11,57,0,23,0,21,46,2,46,35,2,60,101,88,52,80,68,14,47,78,54,12,26,141,17,54,34,36,18,8,0,6,4,6,33,102,142,60,91,5,34,36,11,1,0,2,0,6,0,0,0,0,0,2,9,2,22,16,41,66,35,12,1,78,22,176,86,86,132,72,3,74,86,20,0,38,128,34,91,22,64,70,44,148,138,34,20,94,107,18,46,118,78,0,15,54,0,0,68,39,0,8,42,111,63,31,159,153,15,23,74,3,105,111,2,45,87,43,68,9,2,107,101,131,83,174,142,88,143,122,140,80,170,160,104,131,140

CATH classification: 3.30.200.20 (+1 more: 1.10.510.10)

B-factor: mean 38.07, std 14.96, range [20.74, 105.6]

Secondary structure (DSSP, 8-state):
----SEEHHHHHHHEEEEEEEEEE-SSEEEEEEEETTT--EEEEEEEESEETTEE-HHHHHHHHHHHHHGGG-TTBPPEEEEEE-SSEEEEEEEP-TTEEGGGGGSGGGGGG--HHHHHHHHHHHHHHHHHHHHTT-B-S---GGGEEES-TTTT--EEE---TT-B-TT----TTGGGS-GGG--HHHHTTPPP-THHHHHHHHHHHHHHHHSS-SS--SSHHHHHHHHHTT-----HHHHTTS-HHHHHHHHHHS-S-GGGSPPHHHHHT-GGG----TTS----SS---

Sequence (292 aa):
ENLYFQSMEENFNNFYILTSKKEELLGGRRGGKKFFAAVVVRQCISKSTGQEYAAKFLKKRRRGQDCRAEILHHEIAVLELAKSCPRVINLHEVYENTSEIILILEYAAGGEIFSSLCLPELAEMVSENDVIRLIKQILEGVYYLHQNNIVVHLDLKPQNILLSSIYPLGDIKIVDFGMMSRKIGHACELREIMGTPEYLAPEILNYDPITTATDMWNIGIIAYMLLTHTSPFVGEDNQETYLNISQVNVDYSEETFSSVSQLATDFIQSLLVKNPEKRPTAEICLSHSWLQQWDFENLFHPEETSS